Protein 3O5Y (pdb70)

Secondary structure (DSSP, 8-state):
-HHHHHH--TTHHHHS--SEEEEEEEETTEEEEEEEESTT--SSPTTPEEPSTT-HHHHHHHHTS-EEEES--TT---TTHHHHHTTT--EEEEEEEE-SS-EEEEEEEEESS--PPPHHHHHHHHHHHHHHHHHHHTT-/--HHHHHH--TTHHHHS--SEEEEEEE-SS-EEEEEEESSS--SSPTTPEEPSTT-HHHHHHHHT--EEEES--TT---TTHHHHHTTT--EEEEEEEE-SS-EEEEEEEEESS-PPPPHHHHHHHHHHHTTHHHHHHHHHHH--

InterPro domains:
  IPR000014 PAS domain [TIGR00229] (157-266)
  IPR003018 GAF domain [PF01590] (10-145)
  IPR003018 GAF domain [SM00065] (9-155)
  IPR003594 Histidine kinase/HSP90-like ATPase domain [PF02518] (384-494)
  IPR003594 Histidine kinase/HSP90-like ATPase domain [SM00387] (383-495)
  IPR003661 Signal transduction histidine kinase, dimerisation/phosphoacceptor domain [PF00512] (277-340)
  IPR003661 Signal transduction histidine kinase, dimerisation/phosphoacceptor domain [SM00388] (275-341)
  IPR003661 Signal transduction histidine kinase, dimerisation/phosphoacceptor domain [cd00082] (273-337)
  IPR004358 Signal transduction histidine kinase-related protein, C-terminal [PR00344] (424-438)
  IPR004358 Signal transduction histidine kinase-related protein, C-terminal [PR00344] (442-452)
  IPR004358 Signal transduction histidine kinase-related protein, C-terminal [PR00344] (455-473)
  IPR004358 Signal transduction histidine kinase-related protein, C-terminal [PR00344] (479-492)
  IPR005467 Histidine kinase domain [PS50109] (282-495)
  IPR029016 GAF-like domain superfamily [G3DSA:3.30.450.40] (7-153)
  IPR035965 PAS domain superfamily [SSF55785] (150-258)
  IPR036097 Signal transduction histidine kinase, dimerisation/phosphoacceptor domain superfamily [SSF47384] (272-339)
  IPR036890 Histidine kinase/HSP90-like ATPase superfamily [G3DSA:3.30.565.10] (343-498)
  IPR036890 Histidine kinase/HSP90-like ATPase superfamily [SSF55874] (330-494)

B-factor: mean 55.23, std 14.78, range [29.63, 147.42]

Sequence (285 aa):
SLDDIINNIDKLKLLVHFDRISFLLLANETLKLSHVYPKGSHSLDIGSTIPKEQSLYWSALDQRQTIFRSLTDTQDNFYEKQYLAILDLKSILVIPIYSKNKRVGVLSIGRKQQIDWSLDDLAFLEQLTDHLAVSIENVEASLDDIINNIDKLKLLVHFDRISFLLLANETLKLSHVYPKGSHSLDIGSTIPKEQSLYWSALDQRQTIFRSLTDTQDNFYEKQYLAILDLKSILVIPIYSKNKRVGVLSIGRKQQIDWSLDDLAFLEQLTDHLAVSIENVELYGQ

Nearest PDB structures (foldseek):
  3o5y-assembly2_B  TM=9.887E-01  e=9.662E-24  Halalkalibacterium halodurans
  2qyb-assembly1_A-2  TM=7.625E-01  e=1.378E-05  Geobacter sulfurreducens PCA
  3p01-assembly2_C  TM=7.049E-01  e=5.267E-05  Nostoc sp. PCC 7120 = FACHB-418
  4r70-assembly1_B  TM=7.354E-01  e=6.650E-05  Rhodopseudomonas palustris CGA009
  3p01-assembly1_A  TM=7.274E-01  e=8.901E-05  Nostoc sp. PCC 7120 = FACHB-418

Foldseek 3Di:
DLVCLVVVCVVCVVPPDFDKKWWWWDDPNWIFTADIPPRVQWPDDGGDTDDCPQAPQVVCVVVVHKDKDFLPPPPRDGDCNVGQVVSQFGIKIKHFAAEPVGTTTIMITTHNDPDDDDPVNVVVVNVVSHVSRVVRVVVD/DDPCVLVVVVVVCVVFDDFDKKWKWWDDPNWIFTADMPPPPQWPDDGGDTDDPPQAPQVVCQVVQHKDKDFLPPPVRDGDCNVGQVVVQFGIKIKHFAADPVGTTIIMITTHNDPDDQDPSSVVVVCVSRNCPNVVRVVVVVVVD

Structure (mmCIF, N/CA/C/O backbone):
data_3O5Y
#
_entry.id   3O5Y
#
_cell.length_a   96.961
_cell.length_b   96.961
_cell.length_c   104.695
_cell.angle_alpha   90.000
_cell.angle_beta   90.000
_cell.angle_gamma   90.000
#
_symmetry.space_group_name_H-M   'P 41 2 2'
#
loop_
_entity.id
_entity.type
_entity.pdbx_description
1 polymer 'Sensor protein'
2 non-polymer 'ACETATE ION'
3 water water
#
loop_
_atom_site.group_PDB
_atom_site.id
_atom_site.type_symbol
_atom_site.label_atom_id
_atom_site.label_alt_id
_atom_site.label_comp_id
_atom_site.label_asym_id
_atom_site.label_entity_id
_atom_site.label_seq_id
_atom_site.pdbx_PDB_ins_code
_atom_site.Cartn_x
_atom_site.Cartn_y
_atom_site.Cartn_z
_atom_site.occupancy
_atom_site.B_iso_or_equiv
_atom_site.auth_seq_id
_atom_site.auth_comp_id
_atom_site.auth_asym_id
_atom_site.auth_atom_id
_atom_site.pdbx_PDB_model_num
ATOM 6 N N . SER A 1 5 ? -47.101 15.736 -27.851 1.00 80.07 9 SER A N 1
ATOM 7 C CA . SER A 1 5 ? -45.920 16.423 -27.336 1.00 75.55 9 SER A CA 1
ATOM 8 C C . SER A 1 5 ? -45.188 15.561 -26.295 1.00 73.52 9 SER A C 1
ATOM 9 O O . SER A 1 5 ? -45.698 14.525 -25.846 1.00 73.77 9 SER A O 1
ATOM 12 N N . LEU A 1 6 ? -43.983 15.991 -25.934 1.00 71.42 10 LEU A N 1
ATOM 13 C CA . LEU A 1 6 ? -43.204 15.355 -24.888 1.00 69.88 10 LEU A CA 1
ATOM 14 C C . LEU A 1 6 ? -43.935 15.492 -23.569 1.00 67.24 10 LEU A C 1
ATOM 15 O O . LEU A 1 6 ? -43.940 14.567 -22.777 1.00 67.45 10 LEU A O 1
ATOM 20 N N . ASP A 1 7 ? -44.548 16.654 -23.353 1.00 65.01 11 ASP A N 1
ATOM 21 C CA . ASP A 1 7 ? -45.441 16.898 -22.228 1.00 64.63 11 ASP A CA 1
ATOM 22 C C . ASP A 1 7 ? -46.492 15.797 -22.074 1.00 62.78 11 ASP A C 1
ATOM 23 O O . ASP A 1 7 ? -46.690 15.261 -20.978 1.00 63.31 11 ASP A O 1
ATOM 28 N N . ASP A 1 8 ? -47.173 15.487 -23.175 1.00 60.53 12 ASP A N 1
ATOM 29 C CA . ASP A 1 8 ? -48.289 14.558 -23.160 1.00 60.13 12 ASP A CA 1
ATOM 30 C C . ASP A 1 8 ? -47.802 13.132 -22.869 1.00 58.07 12 ASP A C 1
ATOM 31 O O . ASP A 1 8 ? -48.470 12.391 -22.154 1.00 58.31 12 ASP A O 1
ATOM 36 N N . ILE A 1 9 ? -46.644 12.765 -23.420 1.00 55.69 13 ILE A N 1
ATOM 37 C CA . ILE A 1 9 ? -46.015 11.464 -23.167 1.00 54.70 13 ILE A CA 1
ATOM 38 C C . ILE A 1 9 ? -45.726 11.232 -21.667 1.00 53.51 13 ILE A C 1
ATOM 39 O O . ILE A 1 9 ? -46.071 10.181 -21.108 1.00 52.84 13 ILE A O 1
ATOM 44 N N . ILE A 1 10 ? -45.103 12.224 -21.037 1.00 52.82 14 ILE A N 1
ATOM 45 C CA . ILE A 1 10 ? -44.762 12.158 -19.637 1.00 53.98 14 ILE A CA 1
ATOM 46 C C . ILE A 1 10 ? -46.013 12.177 -18.784 1.00 54.33 14 ILE A C 1
ATOM 47 O O . ILE A 1 10 ? -46.172 11.314 -17.923 1.00 54.78 14 ILE A O 1
ATOM 52 N N . ASN A 1 11 ? -46.901 13.142 -19.029 1.00 54.95 15 ASN A N 1
ATOM 53 C CA . ASN A 1 11 ? -48.119 13.276 -18.223 1.00 58.11 15 ASN A CA 1
ATOM 54 C C . ASN A 1 11 ? -48.990 12.035 -18.255 1.00 58.28 15 ASN A C 1
ATOM 55 O O . ASN A 1 11 ? -49.611 11.665 -17.259 1.00 59.90 15 ASN A O 1
ATOM 60 N N . ASN A 1 12 ? -49.009 11.392 -19.414 1.00 50.30 16 ASN A N 1
ATOM 61 C CA . ASN A 1 12 ? -49.777 10.194 -19.612 1.00 51.83 16 ASN A CA 1
ATOM 62 C C . ASN A 1 12 ? -49.175 9.070 -18.800 1.00 50.47 16 ASN A C 1
ATOM 63 O O . ASN A 1 12 ? -49.886 8.248 -18.240 1.00 51.06 16 ASN A O 1
ATOM 76 N N . ILE A 1 14 ? -47.415 9.507 -16.083 1.00 49.06 18 ILE A N 1
ATOM 77 C CA . ILE A 1 14 ? -47.717 9.845 -14.711 1.00 48.91 18 ILE A CA 1
ATOM 78 C C . ILE A 1 14 ? -49.146 9.432 -14.347 1.00 47.67 18 ILE A C 1
ATOM 79 O O . ILE A 1 14 ? -49.368 8.889 -13.253 1.00 47.94 18 ILE A O 1
ATOM 84 N N . ASP A 1 15 ? -50.090 9.640 -15.272 1.00 46.69 19 ASP A N 1
ATOM 85 C CA . ASP A 1 15 ? -51.476 9.234 -15.053 1.00 47.65 19 ASP A CA 1
ATOM 86 C C . ASP A 1 15 ? -51.628 7.733 -14.832 1.00 47.29 19 ASP A C 1
ATOM 87 O O . ASP A 1 15 ? -52.510 7.304 -14.105 1.00 48.77 19 ASP A O 1
ATOM 92 N N . LYS A 1 16 ? -50.796 6.927 -15.476 1.00 47.08 20 LYS A N 1
ATOM 93 C CA . LYS A 1 16 ? -50.897 5.492 -15.282 1.00 49.30 20 LYS A CA 1
ATOM 94 C C . LYS A 1 16 ? -50.303 5.112 -13.932 1.00 49.69 20 LYS A C 1
ATOM 95 O O . LYS A 1 16 ? -50.861 4.265 -13.213 1.00 52.19 20 LYS A O 1
ATOM 101 N N . LEU A 1 17 ? -49.188 5.750 -13.581 1.00 46.65 21 LEU A N 1
ATOM 102 C CA . LEU A 1 17 ? -48.488 5.435 -12.339 1.00 45.41 21 LEU A CA 1
ATOM 103 C C . LEU A 1 17 ? -49.346 5.710 -11.117 1.00 44.58 21 LEU A C 1
ATOM 104 O O . LEU A 1 17 ? -49.369 4.916 -10.183 1.00 44.32 21 LEU A O 1
ATOM 109 N N . LYS A 1 18 ? -50.070 6.820 -11.144 1.00 45.00 22 LYS A N 1
ATOM 110 C CA . LYS A 1 18 ? -51.039 7.124 -10.105 1.00 45.70 22 LYS A CA 1
ATOM 111 C C . LYS A 1 18 ? -51.942 5.932 -9.725 1.00 45.41 22 LYS A C 1
ATOM 112 O O . LYS A 1 18 ? -52.322 5.782 -8.564 1.00 46.34 22 LYS A O 1
ATOM 118 N N . LEU A 1 19 ? -52.255 5.082 -10.696 1.00 44.84 23 LEU A N 1
ATOM 119 C CA . LEU A 1 19 ? -53.242 4.024 -10.514 1.00 45.40 23 LEU A CA 1
ATOM 120 C C . LEU A 1 19 ? -52.631 2.677 -10.238 1.00 45.38 23 LEU A C 1
ATOM 121 O O . LEU A 1 19 ? -53.339 1.738 -9.858 1.00 47.51 23 LEU A O 1
ATOM 126 N N . LEU A 1 20 ? -51.320 2.573 -10.426 1.00 44.43 24 LEU A N 1
ATOM 127 C CA . LEU A 1 20 ? -50.649 1.279 -10.449 1.00 44.41 24 LEU A CA 1
ATOM 128 C C . LEU A 1 20 ? -49.558 1.110 -9.395 1.00 43.70 24 LEU A C 1
ATOM 129 O O . LEU A 1 20 ? -49.256 -0.019 -8.969 1.00 44.54 24 LEU A O 1
ATOM 134 N N . VAL A 1 21 ? -48.968 2.229 -8.983 1.00 41.77 25 VAL A N 1
ATOM 135 C CA . VAL A 1 21 ? -47.760 2.199 -8.185 1.00 41.01 25 VAL A CA 1
ATOM 136 C C . VAL A 1 21 ? -47.831 3.256 -7.110 1.00 40.67 25 VAL A C 1
ATOM 137 O O . VAL A 1 21 ? -48.162 4.401 -7.382 1.00 40.51 25 VAL A O 1
ATOM 141 N N . HIS A 1 22 ? -47.553 2.862 -5.877 1.00 41.67 26 HIS A N 1
ATOM 142 C CA . HIS A 1 22 ? -47.511 3.804 -4.749 1.00 43.06 26 HIS A CA 1
ATOM 143 C C . HIS A 1 22 ? -46.319 4.774 -4.831 1.00 42.17 26 HIS A C 1
ATOM 144 O O . HIS A 1 22 ? -45.178 4.350 -4.889 1.00 41.36 26 HIS A O 1
ATOM 151 N N . PHE A 1 23 ? -46.598 6.071 -4.846 1.00 40.92 27 PHE A N 1
ATOM 152 C CA . PHE A 1 23 ? -45.555 7.081 -4.838 1.00 41.12 27 PHE A CA 1
ATOM 153 C C . PHE A 1 23 ? -46.189 8.418 -4.530 1.00 42.76 27 PHE A C 1
ATOM 154 O O . PHE A 1 23 ? -47.395 8.589 -4.708 1.00 44.23 27 PHE A O 1
ATOM 162 N N . ASP A 1 24 ? -45.374 9.382 -4.117 1.00 43.79 28 ASP A N 1
ATOM 163 C CA . ASP A 1 24 ? -45.873 10.678 -3.745 1.00 45.32 28 ASP A CA 1
ATOM 164 C C . ASP A 1 24 ? -45.391 11.752 -4.709 1.00 45.72 28 ASP A C 1
ATOM 165 O O . ASP A 1 24 ? -46.097 12.739 -4.934 1.00 47.69 28 ASP A O 1
ATOM 170 N N . ARG A 1 25 ? -44.211 11.562 -5.301 1.00 44.48 29 ARG A N 1
ATOM 171 C CA . ARG A 1 25 ? -43.610 12.609 -6.115 1.00 43.72 29 ARG A CA 1
ATOM 172 C C . ARG A 1 25 ? -42.811 11.982 -7.217 1.00 42.62 29 ARG A C 1
ATOM 173 O O . ARG A 1 25 ? -42.125 11.001 -6.988 1.00 43.25 29 ARG A O 1
ATOM 181 N N . ILE A 1 26 ? -42.908 12.530 -8.419 1.00 42.29 30 ILE A N 1
ATOM 182 C CA . ILE A 1 26 ? -42.109 12.054 -9.543 1.00 41.87 30 ILE A CA 1
ATOM 183 C C . ILE A 1 26 ? -41.531 13.250 -10.241 1.00 41.64 30 ILE A C 1
ATOM 184 O O . ILE A 1 26 ? -42.196 14.273 -10.379 1.00 42.51 30 ILE A O 1
ATOM 189 N N . SER A 1 27 ? -40.297 13.125 -10.700 1.00 40.81 31 SER A N 1
ATOM 190 C CA . SER A 1 27 ? -39.770 14.113 -11.614 1.00 40.43 31 SER A CA 1
ATOM 191 C C . SER A 1 27 ? -39.160 13.387 -12.778 1.00 41.27 31 SER A C 1
ATOM 192 O O . SER A 1 27 ? -38.696 12.259 -12.651 1.00 41.08 31 SER A O 1
ATOM 195 N N . PHE A 1 28 ? -39.175 14.041 -13.927 1.00 40.06 32 PHE A N 1
ATOM 196 C CA . PHE A 1 28 ? -38.558 13.478 -15.088 1.00 41.12 32 PHE A CA 1
ATOM 197 C C . PHE A 1 28 ? -37.510 14.453 -15.582 1.00 41.95 32 PHE A C 1
ATOM 198 O O . PHE A 1 28 ? -37.741 15.669 -15.631 1.00 43.87 32 PHE A O 1
ATOM 206 N N . LEU A 1 29 ? -36.350 13.922 -15.938 1.00 41.54 33 LEU A N 1
ATOM 207 C CA . LEU A 1 29 ? -35.260 14.753 -16.398 1.00 42.33 33 LEU A CA 1
ATOM 208 C C . LEU A 1 29 ? -34.814 14.321 -17.768 1.00 44.10 33 LEU A C 1
ATOM 209 O O . LEU A 1 29 ? -34.818 13.134 -18.085 1.00 44.17 33 LEU A O 1
ATOM 214 N N . LEU A 1 30 ? -34.447 15.295 -18.586 1.00 46.48 34 LEU A N 1
ATOM 215 C CA . LEU A 1 30 ? -34.186 15.049 -19.987 1.00 49.58 34 LEU A CA 1
ATOM 216 C C . LEU A 1 30 ? -32.720 15.314 -20.261 1.00 50.26 34 LEU A C 1
ATOM 217 O O . LEU A 1 30 ? -32.174 16.333 -19.866 1.00 50.86 34 LEU A O 1
ATOM 222 N N . LEU A 1 31 ? -32.081 14.376 -20.933 1.00 51.39 35 LEU A N 1
ATOM 223 C CA . LEU A 1 31 ? -30.733 14.569 -21.375 1.00 52.84 35 LEU A CA 1
ATOM 224 C C . LEU A 1 31 ? -30.769 15.030 -22.834 1.00 55.90 35 LEU A C 1
ATOM 225 O O . LEU A 1 31 ? -31.239 14.304 -23.709 1.00 57.16 35 LEU A O 1
ATOM 230 N N . ALA A 1 32 ? -30.328 16.262 -23.069 1.00 57.93 36 ALA A N 1
ATOM 231 C CA . ALA A 1 32 ? -29.986 16.747 -24.411 1.00 61.41 36 ALA A CA 1
ATOM 232 C C . ALA A 1 32 ? -28.613 17.424 -24.360 1.00 62.60 36 ALA A C 1
ATOM 233 O O . ALA A 1 32 ? -28.299 18.123 -23.390 1.00 61.62 36 ALA A O 1
ATOM 235 N N . ASN A 1 33 ? -27.800 17.189 -25.393 1.00 65.06 37 ASN A N 1
ATOM 236 C CA . ASN A 1 33 ? -26.460 17.787 -25.519 1.00 66.94 37 ASN A CA 1
ATOM 237 C C . ASN A 1 33 ? -25.531 17.516 -24.327 1.00 64.86 37 ASN A C 1
ATOM 238 O O . ASN A 1 33 ? -24.785 18.408 -23.892 1.00 65.43 37 ASN A O 1
ATOM 243 N N . GLU A 1 34 ? -25.587 16.285 -23.811 1.00 62.82 38 GLU A N 1
ATOM 244 C CA . GLU A 1 34 ? -24.787 15.862 -22.648 1.00 61.08 38 GLU A CA 1
ATOM 245 C C . GLU A 1 34 ? -25.070 16.717 -21.405 1.00 59.45 38 GLU A C 1
ATOM 246 O O . GLU A 1 34 ? -24.228 16.827 -20.507 1.00 59.33 38 GLU A O 1
ATOM 248 N N . THR A 1 35 ? -26.268 17.306 -21.379 1.00 58.04 39 THR A N 1
ATOM 249 C CA . THR A 1 35 ? -26.742 18.160 -20.304 1.00 56.31 39 THR A CA 1
ATOM 250 C C . THR A 1 35 ? -28.090 17.610 -19.801 1.00 53.98 39 THR A C 1
ATOM 251 O O . THR A 1 35 ? -29.015 17.385 -20.596 1.00 54.54 39 THR A O 1
ATOM 255 N N . LEU A 1 36 ? -28.189 17.388 -18.490 1.00 50.68 40 LEU A N 1
ATOM 256 C CA . LEU A 1 36 ? -29.379 16.819 -17.885 1.00 47.72 40 LEU A CA 1
ATOM 257 C C . LEU A 1 36 ? -30.179 17.941 -17.256 1.00 47.66 40 LEU A C 1
ATOM 258 O O . LEU A 1 36 ? -29.666 18.670 -16.406 1.00 47.66 40 LEU A O 1
ATOM 263 N N . LYS A 1 37 ? -31.438 18.068 -17.648 1.00 50.01 41 LYS A N 1
ATOM 264 C CA . LYS A 1 37 ? -32.280 19.139 -17.147 1.00 48.96 41 LYS A CA 1
ATOM 265 C C . LYS A 1 37 ? -33.588 18.623 -16.553 1.00 48.07 41 LYS A C 1
ATOM 266 O O . LYS A 1 37 ? -34.230 17.749 -17.134 1.00 48.04 41 LYS A O 1
ATOM 272 N N . LEU A 1 38 ? -33.980 19.167 -15.399 1.00 47.23 42 LEU A N 1
ATOM 273 C CA . LEU A 1 38 ? -35.316 18.917 -14.855 1.00 47.12 42 LEU A CA 1
ATOM 274 C C . LEU A 1 38 ? -36.343 19.363 -15.893 1.00 47.78 42 LEU A C 1
ATOM 275 O O . LEU A 1 38 ? -36.308 20.508 -16.354 1.00 48.30 42 LEU A O 1
ATOM 280 N N . SER A 1 39 ? -37.270 18.494 -16.263 1.00 47.71 43 SER A N 1
ATOM 281 C CA . SER A 1 39 ? -38.227 18.929 -17.262 1.00 48.69 43 SER A CA 1
ATOM 282 C C . SER A 1 39 ? -39.694 18.765 -16.891 1.00 48.03 43 SER A C 1
ATOM 283 O O . SER A 1 39 ? -40.530 19.511 -17.393 1.00 49.39 43 SER A O 1
ATOM 286 N N . HIS A 1 40 ? -40.003 17.805 -16.022 1.00 46.68 44 HIS A N 1
ATOM 287 C CA . HIS A 1 40 ? -41.376 17.571 -15.584 1.00 46.50 44 HIS A CA 1
ATOM 288 C C . HIS A 1 40 ? -41.423 17.141 -14.132 1.00 46.03 44 HIS A C 1
ATOM 289 O O . HIS A 1 40 ? -40.598 16.334 -13.687 1.00 45.37 44 HIS A O 1
ATOM 296 N N . VAL A 1 41 ? -42.404 17.669 -13.404 1.00 46.21 45 VAL A N 1
ATOM 297 C CA . VAL A 1 41 ? -42.614 17.317 -12.014 1.00 46.16 45 VAL A CA 1
ATOM 298 C C . VAL A 1 41 ? -44.099 17.048 -11.747 1.00 47.19 45 VAL A C 1
ATOM 299 O O . VAL A 1 41 ? -44.963 17.777 -12.233 1.00 48.34 45 VAL A O 1
ATOM 303 N N . TYR A 1 42 ? -44.390 16.010 -10.970 1.00 47.05 46 TYR A N 1
ATOM 304 C CA . TYR A 1 42 ? -45.723 15.788 -10.429 1.00 48.38 46 TYR A CA 1
ATOM 305 C C . TYR A 1 42 ? -45.593 15.488 -8.948 1.00 49.44 46 TYR A C 1
ATOM 306 O O . TYR A 1 42 ? -44.766 14.659 -8.571 1.00 48.92 46 TYR A O 1
ATOM 315 N N . PRO A 1 43 ? -46.423 16.123 -8.094 1.00 51.65 47 PRO A N 1
ATOM 316 C CA . PRO A 1 43 ? -47.475 17.122 -8.353 1.00 53.68 47 PRO A CA 1
ATOM 317 C C . PRO A 1 43 ? -46.897 18.418 -8.905 1.00 54.84 47 PRO A C 1
ATOM 318 O O . PRO A 1 43 ? -45.746 18.728 -8.608 1.00 54.41 47 PRO A O 1
ATOM 322 N N . LYS A 1 44 ? -47.693 19.166 -9.680 1.00 57.12 48 LYS A N 1
ATOM 323 C CA . LYS A 1 44 ? -47.199 20.316 -10.464 1.00 58.41 48 LYS A CA 1
ATOM 324 C C . LYS A 1 44 ? -46.397 21.333 -9.654 1.00 59.52 48 LYS A C 1
ATOM 325 O O . LYS A 1 44 ? -45.397 21.878 -10.146 1.00 59.24 48 LYS A O 1
ATOM 327 N N . GLY A 1 45 ? -46.820 21.574 -8.416 1.00 76.63 49 GLY A N 1
ATOM 328 C CA . GLY A 1 45 ? -46.177 22.584 -7.578 1.00 79.72 49 GLY A CA 1
ATOM 329 C C . GLY A 1 45 ? -44.808 22.223 -7.020 1.00 78.53 49 GLY A C 1
ATOM 330 O O . GLY A 1 45 ? -44.007 23.116 -6.712 1.00 79.48 49 GLY A O 1
ATOM 331 N N . SER A 1 46 ? -44.529 20.921 -6.925 1.00 76.72 50 SER A N 1
ATOM 332 C CA . SER A 1 46 ? -43.508 20.402 -6.004 1.00 77.22 50 SER A CA 1
ATOM 333 C C . SER A 1 46 ? -42.113 20.181 -6.580 1.00 74.20 50 SER A C 1
ATOM 334 O O . SER A 1 46 ? -41.721 19.057 -6.910 1.00 72.23 50 SER A O 1
ATOM 337 N N . HIS A 1 47 ? -41.371 21.276 -6.682 1.00 74.30 51 HIS A N 1
ATOM 338 C CA . HIS A 1 47 ? -39.946 21.245 -6.966 1.00 72.66 51 HIS A CA 1
ATOM 339 C C . HIS A 1 47 ? -39.288 22.397 -6.218 1.00 74.02 51 HIS A C 1
ATOM 340 O O . HIS A 1 47 ? -39.906 23.441 -6.011 1.00 76.26 51 HIS A O 1
ATOM 347 N N . SER A 1 48 ? -38.049 22.198 -5.784 1.00 73.11 52 SER A N 1
ATOM 348 C CA . SER A 1 48 ? -37.258 23.305 -5.263 1.00 73.52 52 SER A CA 1
ATOM 349 C C . SER A 1 48 ? -36.452 23.941 -6.385 1.00 70.43 52 SER A C 1
ATOM 350 O O . SER A 1 48 ? -36.231 25.153 -6.381 1.00 71.92 52 SER A O 1
ATOM 353 N N . LEU A 1 49 ? -36.013 23.112 -7.333 1.00 66.99 53 LEU A N 1
ATOM 354 C CA . LEU A 1 49 ? -35.310 23.568 -8.529 1.00 64.90 53 LEU A CA 1
ATOM 355 C C . LEU A 1 49 ? -36.308 23.980 -9.592 1.00 64.72 53 LEU A C 1
ATOM 356 O O . LEU A 1 49 ? -37.306 23.306 -9.806 1.00 64.78 53 LEU A O 1
ATOM 361 N N . ASP A 1 50 ? -36.038 25.092 -10.255 1.00 65.03 54 ASP A N 1
ATOM 362 C CA . ASP A 1 50 ? -36.856 25.529 -11.368 1.00 65.97 54 ASP A CA 1
ATOM 363 C C . ASP A 1 50 ? -36.883 24.448 -12.442 1.00 64.44 54 ASP A C 1
ATOM 364 O O . ASP A 1 50 ? -35.905 23.711 -12.602 1.00 63.47 54 ASP A O 1
ATOM 369 N N . ILE A 1 51 ? -37.997 24.352 -13.173 1.00 51.79 55 ILE A N 1
ATOM 370 C CA . ILE A 1 51 ? -38.038 23.557 -14.396 1.00 50.50 55 ILE A CA 1
ATOM 371 C C . ILE A 1 51 ? -36.946 24.143 -15.273 1.00 50.61 55 ILE A C 1
ATOM 372 O O . ILE A 1 51 ? -36.764 25.361 -15.311 1.00 51.35 55 ILE A O 1
ATOM 377 N N . GLY A 1 52 ? -36.184 23.276 -15.929 1.00 49.85 56 GLY A N 1
ATOM 378 C CA . GLY A 1 52 ? -35.085 23.723 -16.766 1.00 49.67 56 GLY A CA 1
ATOM 379 C C . GLY A 1 52 ? -33.729 23.740 -16.075 1.00 48.77 56 GLY A C 1
ATOM 380 O O . GLY A 1 52 ? -32.717 23.944 -16.735 1.00 49.22 56 GLY A O 1
ATOM 381 N N . SER A 1 53 ? -33.687 23.531 -14.758 1.00 47.57 57 SER A N 1
ATOM 382 C CA . SER A 1 53 ? -32.395 23.486 -14.050 1.00 47.05 57 SER A CA 1
ATOM 383 C C . SER A 1 53 ? -31.471 22.398 -14.600 1.00 46.63 57 SER A C 1
ATOM 384 O O . SER A 1 53 ? -31.913 21.305 -14.976 1.00 46.41 57 SER A O 1
ATOM 387 N N . THR A 1 54 ? -30.180 22.703 -14.630 1.00 46.84 58 THR A N 1
ATOM 388 C CA . THR A 1 54 ? -29.168 21.729 -15.024 1.00 46.25 58 THR A CA 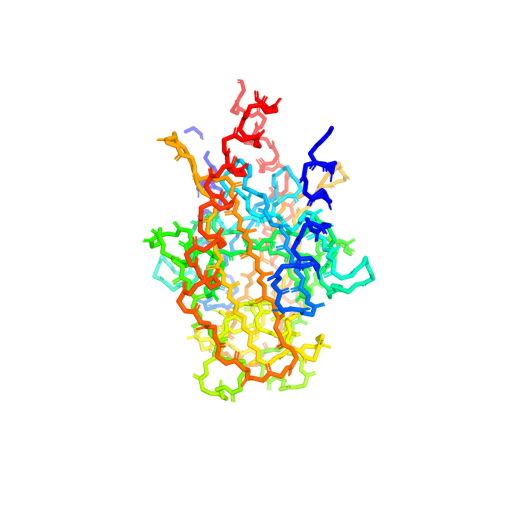1
ATOM 389 C C . THR A 1 54 ? -28.668 20.993 -13.790 1.00 45.06 58 THR A C 1
ATOM 390 O O . THR A 1 54 ? -28.408 21.600 -12.758 1.00 45.45 58 THR A O 1
ATOM 394 N N . ILE A 1 55 ? -28.588 19.674 -13.896 1.00 44.18 59 ILE A N 1
ATOM 395 C CA . ILE A 1 55 ? -28.029 18.840 -12.845 1.00 42.78 59 ILE A CA 1
ATOM 396 C C . ILE A 1 55 ? -26.554 18.600 -13.176 1.00 43.24 59 ILE A C 1
ATOM 397 O O . ILE A 1 55 ? -26.239 18.017 -14.219 1.00 42.92 59 ILE A O 1
ATOM 402 N N . PRO A 1 56 ? -25.646 19.093 -12.308 1.00 43.43 60 PRO A N 1
ATOM 403 C CA . PRO A 1 56 ? -24.213 18.885 -12.485 1.00 43.89 60 PRO A CA 1
ATOM 404 C C . PRO A 1 56 ? -23.871 17.442 -12.196 1.00 44.32 60 PRO A C 1
ATOM 405 O O . PRO A 1 56 ? -24.590 16.777 -11.442 1.00 44.13 60 PRO A O 1
ATOM 409 N N . LYS A 1 57 ? -22.779 16.970 -12.786 1.00 44.98 61 LYS A N 1
ATOM 410 C CA . LYS A 1 57 ? -22.342 15.598 -12.620 1.00 45.64 61 LYS A CA 1
ATOM 411 C C . LYS A 1 57 ? -21.771 15.328 -11.236 1.00 45.83 61 LYS A C 1
ATOM 412 O O . LYS A 1 57 ? -22.025 14.268 -10.658 1.00 46.96 61 LYS A O 1
ATOM 418 N N . GLU A 1 58 ? -21.001 16.268 -10.696 1.00 45.50 62 GLU A N 1
ATOM 419 C CA . GLU A 1 58 ? -20.309 16.015 -9.435 1.00 45.93 62 GLU A CA 1
ATOM 420 C C . GLU A 1 58 ? -21.296 15.693 -8.301 1.00 45.58 62 GLU A C 1
ATOM 421 O O . GLU A 1 58 ? -22.250 16.433 -8.061 1.00 45.02 62 GLU A O 1
ATOM 427 N N . GLN A 1 59 ? -21.058 14.569 -7.633 1.00 45.39 63 GLN A N 1
ATOM 428 C CA . GLN A 1 59 ? -21.853 14.131 -6.490 1.00 44.70 63 GLN A CA 1
ATOM 429 C C . GLN A 1 59 ? -23.322 13.915 -6.838 1.00 44.01 63 GLN A C 1
ATOM 430 O O . GLN A 1 59 ? -24.182 13.955 -5.948 1.00 44.36 63 GLN A O 1
ATOM 436 N N . SER A 1 60 ? -23.615 13.673 -8.117 1.00 42.87 64 SER A N 1
ATOM 437 C CA . SER A 1 60 ? -25.009 13.568 -8.558 1.00 42.65 64 SER A CA 1
ATOM 438 C C . SER A 1 60 ? -25.555 12.134 -8.584 1.00 41.59 64 SER A C 1
ATOM 439 O O . SER A 1 60 ? -25.027 11.268 -9.293 1.00 41.24 64 SER A O 1
ATOM 442 N N . LEU A 1 61 ? -26.625 11.894 -7.825 1.00 41.34 65 LEU A N 1
ATOM 443 C CA . LEU A 1 61 ? -27.252 10.564 -7.792 1.00 40.88 65 LEU A CA 1
ATOM 444 C C . LEU A 1 61 ? -27.815 10.237 -9.180 1.00 40.25 65 LEU A C 1
ATOM 445 O O . LEU A 1 61 ? -27.634 9.121 -9.681 1.00 39.89 65 LEU A O 1
ATOM 450 N N . TYR A 1 62 ? -28.480 11.215 -9.795 1.00 39.31 66 TYR A N 1
ATOM 451 C CA . TYR A 1 62 ? -29.079 11.014 -11.112 1.00 39.44 66 TYR A CA 1
ATOM 452 C C . TYR A 1 62 ? -28.027 10.648 -12.188 1.00 40.10 66 TYR A C 1
ATOM 453 O O . TYR A 1 62 ? -28.234 9.714 -12.965 1.00 40.61 66 TYR A O 1
ATOM 462 N N . TRP A 1 63 ? -26.900 11.361 -12.222 1.00 40.48 67 TRP A N 1
ATOM 463 C CA . TRP A 1 63 ? -25.829 11.020 -13.165 1.00 41.10 67 TRP A CA 1
ATOM 464 C C . TRP A 1 63 ? -25.193 9.679 -12.853 1.00 42.18 67 TRP A C 1
ATOM 465 O O . TRP A 1 63 ? -24.725 8.975 -13.753 1.00 43.36 67 TRP A O 1
ATOM 476 N N . SER A 1 64 ? -25.189 9.313 -11.578 1.00 42.49 68 SER A N 1
ATOM 477 C CA . SER A 1 64 ? -24.631 8.043 -11.177 1.00 43.60 68 SER A CA 1
ATOM 478 C C . SER A 1 64 ? -25.450 6.885 -11.769 1.00 43.76 68 SER A C 1
ATOM 479 O O . SER A 1 64 ? -24.887 5.891 -12.227 1.00 44.65 68 SER A O 1
ATOM 482 N N . ALA A 1 65 ? -26.774 7.037 -11.787 1.00 43.47 69 ALA A N 1
ATOM 483 C CA . ALA A 1 65 ? -27.667 6.057 -12.391 1.00 43.53 69 ALA A CA 1
ATOM 484 C C . ALA A 1 65 ? -27.449 5.974 -13.900 1.00 43.88 69 ALA A C 1
ATOM 485 O O . ALA A 1 65 ? -27.405 4.889 -14.465 1.00 44.09 69 ALA A O 1
ATOM 487 N N . LEU A 1 66 ? -27.305 7.132 -14.537 1.00 45.84 70 LEU A N 1
ATOM 488 C CA . LEU A 1 66 ? -27.026 7.199 -15.958 1.00 46.37 70 LEU A CA 1
ATOM 489 C C . LEU A 1 66 ? -25.673 6.597 -16.309 1.00 48.04 70 LEU A C 1
ATOM 490 O O . LEU A 1 66 ? -25.576 5.858 -17.291 1.00 49.09 70 LEU A O 1
ATOM 495 N N . ASP A 1 67 ? -24.632 6.919 -15.536 1.00 49.48 71 ASP A N 1
ATOM 496 C CA . ASP A 1 67 ? -23.287 6.404 -15.829 1.00 51.95 71 ASP A CA 1
ATOM 497 C C . ASP A 1 67 ? -23.220 4.890 -15.641 1.00 52.09 71 ASP A C 1
ATOM 498 O O . ASP A 1 67 ? -22.645 4.188 -16.469 1.00 54.13 71 ASP A O 1
ATOM 503 N N . GLN A 1 68 ? -23.816 4.401 -14.555 1.00 51.93 72 GLN A N 1
ATOM 504 C CA . GLN A 1 68 ? -23.800 2.970 -14.202 1.00 53.81 72 GLN A CA 1
ATOM 505 C C . GLN A 1 68 ? -24.779 2.159 -15.053 1.00 53.43 72 GLN A C 1
ATOM 506 O O . GLN A 1 68 ? -24.713 0.934 -15.084 1.00 55.57 72 GLN A O 1
ATOM 512 N N . ARG A 1 69 ? -25.708 2.844 -15.708 1.00 51.65 73 ARG A N 1
ATOM 513 C CA . ARG A 1 69 ? -26.783 2.174 -16.434 1.00 52.28 73 ARG A CA 1
ATOM 514 C C . ARG A 1 69 ? -27.576 1.233 -15.527 1.00 52.12 73 ARG A C 1
ATOM 515 O O . ARG A 1 69 ? -27.982 0.138 -15.928 1.00 53.78 73 ARG A O 1
ATOM 523 N N . GLN A 1 70 ? -27.809 1.691 -14.301 1.00 51.11 74 GLN A N 1
ATOM 524 C CA . GLN A 1 70 ? -28.459 0.878 -13.282 1.00 52.77 74 GLN A CA 1
ATOM 525 C C . GLN A 1 70 ? -29.503 1.682 -12.500 1.00 50.97 74 GLN A C 1
ATOM 526 O O . GLN A 1 70 ? -29.365 2.895 -12.312 1.00 50.10 74 GLN A O 1
ATOM 532 N N . THR A 1 71 ? -30.551 1.004 -12.055 1.00 55.92 75 THR A N 1
ATOM 533 C CA . THR A 1 71 ? -31.515 1.614 -11.171 1.00 52.15 75 THR A CA 1
ATOM 534 C C . THR A 1 71 ? -30.919 1.737 -9.772 1.00 50.74 75 THR A C 1
ATOM 535 O O . THR A 1 71 ? -30.386 0.771 -9.221 1.00 51.41 75 THR A O 1
ATOM 539 N N . ILE A 1 72 ? -31.005 2.932 -9.202 1.00 48.31 76 ILE A N 1
ATOM 540 C CA . ILE A 1 72 ? -30.449 3.165 -7.882 1.00 46.74 76 ILE A CA 1
ATOM 541 C C . ILE A 1 72 ? -31.537 3.507 -6.881 1.00 44.86 76 ILE A C 1
ATOM 542 O O . ILE A 1 72 ? -32.390 4.340 -7.143 1.00 43.81 76 ILE A O 1
ATOM 547 N N . PHE A 1 73 ? -31.494 2.850 -5.732 1.00 44.69 77 PHE A N 1
ATOM 548 C CA . PHE A 1 73 ? -32.350 3.213 -4.639 1.00 43.77 77 PHE A CA 1
ATOM 549 C C . PHE A 1 73 ? -31.561 3.864 -3.502 1.00 44.00 77 PHE A C 1
ATOM 550 O O . PHE A 1 73 ? -30.525 3.363 -3.092 1.00 43.72 77 PHE A O 1
ATOM 558 N N . ARG A 1 74 ? -32.092 4.959 -2.969 1.00 44.01 78 ARG A N 1
ATOM 559 C CA . ARG A 1 74 ? -31.451 5.614 -1.849 1.00 45.22 78 ARG A CA 1
ATOM 560 C C . ARG A 1 74 ? -32.446 6.087 -0.818 1.00 45.38 78 ARG A C 1
ATOM 561 O O . ARG A 1 74 ? -33.405 6.785 -1.125 1.00 44.72 78 ARG A O 1
ATOM 569 N N . SER A 1 75 ? -32.204 5.664 0.407 1.00 47.00 79 SER A N 1
ATOM 570 C CA . SER A 1 75 ? -32.859 6.193 1.584 1.00 49.15 79 SER A CA 1
ATOM 571 C C . SER A 1 75 ? -32.351 7.626 1.824 1.00 50.26 79 SER A C 1
ATOM 572 O O . SER A 1 75 ? -31.150 7.893 1.721 1.00 50.60 79 SER A O 1
ATOM 575 N N . LEU A 1 76 ? -33.257 8.549 2.124 1.00 56.99 80 LEU A N 1
ATOM 576 C CA . LEU A 1 76 ? -32.876 9.946 2.303 1.00 55.24 80 LEU A CA 1
ATOM 577 C C . LEU A 1 76 ? -32.598 10.271 3.779 1.00 56.53 80 LEU A C 1
ATOM 578 O O . LEU A 1 76 ? -32.394 11.429 4.148 1.00 56.61 80 LEU A O 1
ATOM 583 N N . THR A 1 77 ? -32.602 9.246 4.620 1.00 59.38 81 THR A N 1
ATOM 584 C CA . THR A 1 77 ? -32.477 9.449 6.055 1.00 62.31 81 THR A CA 1
ATOM 585 C C . THR A 1 77 ? -31.073 9.145 6.551 1.00 63.18 81 THR A C 1
ATOM 586 O O . THR A 1 77 ? -30.775 9.408 7.713 1.00 65.24 81 THR A O 1
ATOM 590 N N . ASP A 1 78 ? -30.229 8.570 5.689 1.00 63.33 82 ASP A N 1
ATOM 591 C CA . ASP A 1 78 ? -28.840 8.321 6.032 1.00 64.94 82 ASP A CA 1
ATOM 592 C C . ASP A 1 78 ? -28.101 9.647 6.106 1.00 64.11 82 ASP A C 1
ATOM 593 O O . ASP A 1 78 ? -27.707 10.235 5.094 1.00 63.14 82 ASP A O 1
ATOM 598 N N . THR A 1 79 ? -27.932 10.096 7.339 1.00 66.38 83 THR A N 1
ATOM 599 C CA . THR A 1 79 ? -27.254 11.337 7.682 1.00 68.35 83 THR A CA 1
ATOM 600 C C . THR A 1 79 ? -25.818 11.417 7.116 1.00 69.45 83 THR A C 1
ATOM 601 O O . THR A 1 79 ? -25.300 12.516 6.882 1.00 70.98 83 THR A O 1
ATOM 605 N N . GLN A 1 80 ? -25.209 10.252 6.868 1.00 70.20 84 GLN A N 1
ATOM 606 C CA . GLN A 1 80 ? -23.836 10.152 6.359 1.00 73.20 84 GLN A CA 1
ATOM 607 C C . GLN A 1 80 ? -23.725 9.990 4.830 1.00 72.96 84 GLN A C 1
ATOM 608 O O . GLN A 1 80 ? -22.652 9.676 4.303 1.00 76.73 84 GLN A O 1
ATOM 614 N N . ASP A 1 81 ? -24.831 10.210 4.126 1.00 69.65 85 ASP A N 1
ATOM 615 C CA . ASP A 1 81 ? -24.881 10.068 2.672 1.00 69.85 85 ASP A CA 1
ATOM 616 C C . ASP A 1 81 ? -25.472 11.346 2.071 1.00 67.65 85 ASP A C 1
ATOM 617 O O . ASP A 1 81 ? -26.668 11.605 2.197 1.00 65.17 85 ASP A O 1
ATOM 622 N N . ASN A 1 82 ? -24.614 12.159 1.457 1.00 60.47 86 ASN A N 1
ATOM 623 C CA . ASN A 1 82 ? -25.051 13.344 0.736 1.00 57.62 86 ASN A CA 1
ATOM 624 C C . ASN A 1 82 ? -24.828 13.173 -0.770 1.00 54.75 86 ASN A C 1
ATOM 625 O O . ASN A 1 82 ? -23.957 12.412 -1.212 1.00 55.29 86 ASN A O 1
ATOM 630 N N . PHE A 1 83 ? -25.659 13.860 -1.542 1.00 51.05 87 PHE A N 1
ATOM 631 C CA . PHE A 1 83 ? -25.529 13.919 -2.987 1.00 48.47 87 PHE A CA 1
ATOM 632 C C . PHE A 1 83 ? -26.200 15.199 -3.444 1.00 46.71 87 PHE A C 1
ATOM 633 O O . PHE A 1 83 ? -26.950 15.819 -2.682 1.00 47.20 87 PHE A O 1
ATOM 641 N N . TYR A 1 84 ? -25.917 15.619 -4.669 1.00 45.17 88 TYR A N 1
ATOM 642 C CA . TYR A 1 84 ? -26.354 16.926 -5.116 1.00 43.62 88 TYR A CA 1
ATOM 643 C C . TYR A 1 84 ? -27.859 17.088 -4.994 1.00 43.59 88 TYR A C 1
ATOM 644 O O . TYR A 1 84 ? -28.333 18.143 -4.583 1.00 44.82 88 TYR A O 1
ATOM 653 N N . GLU A 1 85 ? -28.615 16.053 -5.337 1.00 42.79 89 GLU A N 1
ATOM 654 C CA . GLU A 1 85 ? -30.074 16.184 -5.383 1.00 42.76 89 GLU A CA 1
ATOM 655 C C . GLU A 1 85 ? -30.740 16.158 -4.006 1.00 43.44 89 GLU A C 1
ATOM 656 O O . GLU A 1 85 ? -31.901 16.555 -3.865 1.00 44.07 89 GLU A O 1
ATOM 662 N N . LYS A 1 86 ? -30.004 15.695 -2.999 1.00 44.61 90 LYS A N 1
ATOM 663 C CA . LYS A 1 86 ? -30.586 15.356 -1.708 1.00 45.63 90 LYS A CA 1
ATOM 664 C C . LYS A 1 86 ? -31.369 16.488 -1.045 1.00 46.67 90 LYS A C 1
ATOM 665 O O . LYS A 1 86 ? -32.551 16.325 -0.751 1.00 46.86 90 LYS A O 1
ATOM 671 N N . GLN A 1 87 ? -30.731 17.635 -0.827 1.00 47.64 91 GLN A N 1
ATOM 672 C CA . GLN A 1 87 ? -31.403 18.745 -0.146 1.00 48.63 91 GLN A CA 1
ATOM 673 C C . GLN A 1 87 ? -32.666 19.170 -0.894 1.00 47.94 91 GLN A C 1
ATOM 674 O O . GLN A 1 87 ? -33.583 19.708 -0.292 1.00 49.07 91 GLN A O 1
ATOM 680 N N . TYR A 1 88 ? -32.704 18.940 -2.204 1.00 47.37 92 TYR A N 1
ATOM 681 C CA . TYR A 1 88 ? -33.807 19.414 -3.041 1.00 46.74 92 TYR A CA 1
ATOM 682 C C . TYR A 1 88 ? -34.952 18.423 -3.005 1.00 46.36 92 TYR A C 1
ATOM 683 O O . TYR A 1 88 ? -36.090 18.774 -3.286 1.00 46.98 92 TYR A O 1
ATOM 692 N N . LEU A 1 89 ? -34.636 17.184 -2.639 1.00 45.99 93 LEU A N 1
ATOM 693 C CA . LEU A 1 89 ? -35.630 16.154 -2.421 1.00 45.39 93 LEU A CA 1
ATOM 694 C C . LEU A 1 89 ? -36.123 16.152 -0.980 1.00 46.64 93 LEU A C 1
ATOM 695 O O . LEU A 1 89 ? -37.332 16.077 -0.749 1.00 47.72 93 LEU A O 1
ATOM 700 N N . ALA A 1 90 ? -35.209 16.240 -0.011 1.00 47.29 94 ALA A N 1
ATOM 701 C CA . ALA A 1 90 ? -35.591 16.195 1.411 1.00 48.48 94 ALA A CA 1
ATOM 702 C C . ALA A 1 90 ? -36.591 17.294 1.757 1.00 49.57 94 ALA A C 1
ATOM 703 O O . ALA A 1 90 ? -37.487 17.097 2.591 1.00 50.44 94 ALA A O 1
ATOM 705 N N . ILE A 1 91 ? -36.439 18.437 1.091 1.00 49.42 95 ILE A N 1
ATOM 706 C CA . ILE A 1 91 ? -37.229 19.617 1.392 1.00 50.51 95 ILE A CA 1
ATOM 707 C C . ILE A 1 91 ? -38.677 19.422 0.995 1.00 50.87 95 ILE A C 1
ATOM 708 O O . ILE A 1 91 ? -39.553 20.138 1.465 1.00 51.99 95 ILE A O 1
ATOM 713 N N . LEU A 1 92 ? -38.916 18.435 0.137 1.00 50.63 96 LEU A N 1
ATOM 714 C CA . LEU A 1 92 ? -40.259 18.073 -0.319 1.00 51.49 96 LEU A CA 1
ATOM 715 C C . LEU A 1 92 ? -40.875 16.978 0.571 1.00 52.29 96 LEU A C 1
ATOM 716 O O . LEU A 1 92 ? -41.855 16.335 0.186 1.00 52.70 96 LEU A O 1
ATOM 721 N N . ASP A 1 93 ? -40.281 16.788 1.752 1.00 52.61 97 ASP A N 1
ATOM 722 C CA . ASP A 1 93 ? -40.646 15.740 2.717 1.00 54.11 97 ASP A CA 1
ATOM 723 C C . ASP A 1 93 ? -40.471 14.301 2.226 1.00 52.89 97 ASP A C 1
ATOM 724 O O . ASP A 1 93 ? -41.124 13.406 2.741 1.00 54.47 97 ASP A O 1
ATOM 729 N N . LEU A 1 94 ? -39.597 14.068 1.256 1.00 50.67 98 LEU A N 1
ATOM 730 C CA . LEU A 1 94 ? -39.398 12.723 0.770 1.00 49.56 98 LEU A CA 1
ATOM 731 C C . LEU A 1 94 ? -38.391 12.015 1.651 1.00 49.83 98 LEU A C 1
ATOM 732 O O . LEU A 1 94 ? -37.464 12.638 2.146 1.00 50.28 98 LEU A O 1
ATOM 737 N N . LYS A 1 95 ? -38.571 10.713 1.844 1.00 49.91 99 LYS A N 1
ATOM 738 C CA . LYS A 1 95 ? -37.679 9.947 2.707 1.00 50.43 99 LYS A CA 1
ATOM 739 C C . LYS A 1 95 ? -36.911 8.874 1.938 1.00 48.92 99 LYS A C 1
ATOM 740 O O . LYS A 1 95 ? -36.036 8.202 2.483 1.00 49.18 99 LYS A O 1
ATOM 746 N N . SER A 1 96 ? -37.218 8.759 0.651 1.00 47.46 100 SER A N 1
ATOM 747 C CA . SER A 1 96 ? -36.808 7.626 -0.159 1.00 46.20 100 SER A CA 1
ATOM 748 C C . SER A 1 96 ? -36.843 8.054 -1.615 1.00 44.24 100 SER A C 1
ATOM 749 O O . SER A 1 96 ? -37.773 8.724 -2.030 1.00 44.56 100 SER A O 1
ATOM 752 N N . ILE A 1 97 ? -35.833 7.680 -2.392 1.00 42.64 101 ILE A N 1
ATOM 753 C CA . ILE A 1 97 ? -35.824 7.999 -3.812 1.00 40.58 101 ILE A CA 1
ATOM 754 C C . ILE A 1 97 ? -35.408 6.786 -4.655 1.00 39.76 101 ILE A C 1
ATOM 755 O O . ILE A 1 97 ? -34.444 6.073 -4.316 1.00 40.51 101 ILE A O 1
ATOM 760 N N . LEU A 1 98 ? -36.178 6.527 -5.712 1.00 38.14 102 LEU A N 1
ATOM 761 C CA . LEU A 1 98 ? -35.847 5.513 -6.708 1.00 36.84 102 LEU A CA 1
ATOM 762 C C . LEU A 1 98 ? -35.537 6.244 -8.018 1.00 35.42 102 LEU A C 1
ATOM 763 O O . LEU A 1 98 ? -36.326 7.047 -8.489 1.00 35.73 102 LEU A O 1
ATOM 768 N N . VAL A 1 99 ? -34.367 5.983 -8.572 1.00 34.21 103 VAL A N 1
ATOM 769 C CA . VAL A 1 99 ? -33.840 6.721 -9.692 1.00 33.19 103 VAL A CA 1
ATOM 770 C C . VAL A 1 99 ? -33.658 5.718 -10.840 1.00 33.56 103 VAL A C 1
ATOM 771 O O . VAL A 1 99 ? -32.821 4.819 -10.793 1.00 33.94 103 VAL A O 1
ATOM 775 N N . ILE A 1 100 ? -34.491 5.846 -11.854 1.00 33.72 104 ILE A N 1
ATOM 776 C CA . ILE A 1 100 ? -34.412 4.980 -12.996 1.00 33.80 104 ILE A CA 1
ATOM 777 C C . ILE A 1 100 ? -33.839 5.756 -14.164 1.00 33.99 104 ILE A C 1
ATOM 778 O O . ILE A 1 100 ? -34.482 6.688 -14.630 1.00 34.32 104 ILE A O 1
ATOM 783 N N . PRO A 1 101 ? -32.642 5.373 -14.639 1.00 34.02 105 PRO A N 1
ATOM 784 C CA . PRO A 1 101 ? -32.089 6.011 -15.834 1.00 34.80 105 PRO A CA 1
ATOM 785 C C . PRO A 1 101 ? -32.894 5.565 -17.054 1.00 35.94 105 PRO A C 1
ATOM 786 O O . PRO A 1 101 ? -33.215 4.393 -17.191 1.00 35.90 105 PRO A O 1
ATOM 790 N N . ILE A 1 102 ? -33.248 6.502 -17.920 1.00 40.20 106 ILE A N 1
ATOM 791 C CA . ILE A 1 102 ? -34.029 6.158 -19.098 1.00 40.05 106 ILE A CA 1
ATOM 792 C C . ILE A 1 102 ? -33.101 6.068 -20.294 1.00 40.75 106 ILE A C 1
ATOM 793 O O . ILE A 1 102 ? -32.496 7.058 -20.683 1.00 41.85 106 ILE A O 1
ATOM 798 N N . TYR A 1 103 ? -32.945 4.876 -20.848 1.00 41.69 107 TYR A N 1
ATOM 799 C CA . TYR A 1 103 ? -32.170 4.740 -22.081 1.00 43.12 107 TYR A CA 1
ATOM 800 C C . TYR A 1 103 ? -32.780 3.865 -23.151 1.00 42.88 107 TYR A C 1
ATOM 801 O O . TYR A 1 103 ? -33.485 2.910 -22.861 1.00 42.59 107 TYR A O 1
ATOM 810 N N . SER A 1 104 ? -32.489 4.213 -24.396 1.00 43.85 108 SER A N 1
ATOM 811 C CA . SER A 1 104 ? -32.929 3.435 -25.539 1.00 44.40 108 SER A CA 1
ATOM 812 C C . SER A 1 104 ? -31.779 2.587 -26.048 1.00 45.98 108 SER A C 1
ATOM 813 O O . SER A 1 104 ? -30.680 2.603 -25.487 1.00 47.05 108 SER A O 1
ATOM 816 N N . LYS A 1 105 ? -32.025 1.856 -27.129 1.00 46.82 109 LYS A N 1
ATOM 817 C CA . LYS A 1 105 ? -30.980 1.034 -27.736 1.00 48.35 109 LYS A CA 1
ATOM 818 C C . LYS A 1 105 ? -29.812 1.883 -28.249 1.00 50.29 109 LYS A C 1
ATOM 819 O O . LYS A 1 105 ? -28.698 1.392 -28.366 1.00 51.53 109 LYS A O 1
ATOM 825 N N . ASN A 1 106 ? -30.079 3.153 -28.557 1.00 51.41 110 ASN A N 1
ATOM 826 C CA . ASN A 1 106 ? -29.067 4.052 -29.125 1.00 54.55 110 ASN A CA 1
ATOM 827 C C . ASN A 1 106 ? -28.367 4.928 -28.108 1.00 55.60 110 ASN A C 1
ATOM 828 O O . ASN A 1 106 ? -27.148 5.085 -28.176 1.00 58.29 110 ASN A O 1
ATOM 833 N N . LYS A 1 107 ? -29.135 5.530 -27.195 1.00 54.24 111 LYS A N 1
ATOM 834 C CA . LYS A 1 107 ? -28.596 6.568 -26.300 1.00 54.97 111 LYS A CA 1
ATOM 835 C C . LYS A 1 107 ? -29.292 6.646 -24.940 1.00 52.22 111 LYS A C 1
ATOM 836 O O . LYS A 1 107 ? -30.364 6.061 -24.728 1.00 50.99 111 LYS A O 1
ATOM 842 N N . ARG A 1 108 ? -28.661 7.374 -24.023 1.00 51.57 112 ARG A N 1
ATOM 843 C CA . ARG A 1 108 ? -29.301 7.776 -22.781 1.00 49.27 112 ARG A CA 1
ATOM 844 C C . ARG A 1 108 ? -30.253 8.885 -23.123 1.00 47.74 112 ARG A C 1
ATOM 845 O O . ARG A 1 108 ? -29.938 9.758 -23.928 1.00 48.68 112 ARG A O 1
ATOM 853 N N . VAL A 1 109 ? -31.411 8.852 -22.485 1.00 45.34 113 VAL A N 1
ATOM 854 C CA . VAL A 1 109 ? -32.517 9.727 -22.814 1.00 44.20 113 VAL A CA 1
ATOM 855 C C . VAL A 1 109 ? -32.833 10.650 -21.642 1.00 43.58 113 VAL A C 1
ATOM 856 O O . VAL A 1 109 ? -33.171 11.817 -21.833 1.00 44.32 113 VAL A O 1
ATOM 860 N N . GLY A 1 110 ? -32.722 10.136 -20.422 1.00 41.35 114 GLY A N 1
ATOM 861 C CA . GLY A 1 110 ? -33.083 10.946 -19.261 1.00 40.13 114 GLY A CA 1
ATOM 862 C C . GLY A 1 110 ? -33.096 10.152 -17.984 1.00 38.85 114 GLY A C 1
ATOM 863 O O . GLY A 1 110 ? -32.474 9.092 -17.894 1.00 38.90 114 GLY A O 1
ATOM 864 N N . VAL A 1 111 ? -33.793 10.675 -16.983 1.00 38.17 115 VAL A N 1
ATOM 865 C CA . VAL A 1 111 ? -33.874 10.036 -15.681 1.00 36.69 115 VAL A CA 1
ATOM 866 C C . VAL A 1 111 ? -35.294 10.149 -15.162 1.00 37.18 115 VAL A C 1
ATOM 867 O O . VAL A 1 111 ? -35.956 11.179 -15.360 1.00 37.11 115 VAL A O 1
ATOM 871 N N . LEU A 1 112 ? -35.777 9.068 -14.541 1.00 37.51 116 LEU A N 1
ATOM 872 C CA . LEU A 1 112 ? -37.030 9.108 -13.778 1.00 38.40 116 LEU A CA 1
ATOM 873 C C . LEU A 1 112 ? -36.720 8.977 -12.288 1.00 38.33 116 LEU A C 1
ATOM 874 O O . LEU A 1 112 ? -36.038 8.037 -11.862 1.00 38.55 116 LEU A O 1
ATOM 879 N N . SER A 1 113 ? -37.231 9.913 -11.504 1.00 38.21 117 SER A N 1
ATOM 880 C CA . SER A 1 113 ? -36.960 9.978 -10.082 1.00 38.66 117 SER A CA 1
ATOM 881 C C . SER A 1 113 ? -38.261 9.804 -9.317 1.00 38.95 117 SER A C 1
ATOM 882 O O . SER A 1 113 ? -39.165 10.636 -9.446 1.00 39.94 117 SER A O 1
ATOM 885 N N . ILE A 1 114 ? -38.384 8.735 -8.538 1.00 38.28 118 ILE A N 1
ATOM 886 C CA . ILE A 1 114 ? -39.665 8.463 -7.879 1.00 38.29 118 ILE A CA 1
ATOM 887 C C . ILE A 1 114 ? -39.478 8.489 -6.371 1.00 38.55 118 ILE A C 1
ATOM 888 O O . ILE A 1 114 ? -38.647 7.747 -5.823 1.00 38.11 118 ILE A O 1
ATOM 893 N N . GLY A 1 115 ? -40.232 9.375 -5.725 1.00 38.59 119 GLY A N 1
ATOM 894 C CA . GLY A 1 115 ? -40.072 9.653 -4.315 1.00 39.48 119 GLY A CA 1
ATOM 895 C C . GLY A 1 115 ? -41.221 9.110 -3.503 1.00 40.07 119 GLY A C 1
ATOM 896 O O . GLY A 1 115 ? -42.367 9.046 -3.980 1.00 40.43 119 GLY A O 1
ATOM 897 N N . ARG A 1 116 ? -40.913 8.686 -2.284 1.00 40.05 120 ARG A N 1
ATOM 898 C CA . ARG A 1 116 ? -41.964 8.356 -1.309 1.00 40.88 120 ARG A CA 1
ATOM 899 C C . ARG A 1 116 ? -41.715 9.121 -0.032 1.00 41.84 120 ARG A C 1
ATOM 900 O O . ARG A 1 116 ? -40.554 9.291 0.393 1.00 41.98 120 ARG A O 1
ATOM 908 N N . LYS A 1 117 ? -42.804 9.595 0.571 1.00 43.36 121 LYS A N 1
ATOM 909 C CA . LYS A 1 117 ? -42.745 10.306 1.856 1.00 44.84 121 LYS A CA 1
ATOM 910 C C . LYS A 1 117 ? -42.542 9.343 3.014 1.00 44.75 121 LYS A C 1
ATOM 911 O O . LYS A 1 117 ? -41.888 9.681 3.986 1.00 46.32 121 LYS A O 1
ATOM 917 N N . GLN A 1 118 ? -43.081 8.142 2.895 1.00 44.11 122 GLN A N 1
ATOM 918 C CA . GLN A 1 118 ? -42.898 7.114 3.909 1.00 44.71 122 GLN A CA 1
ATOM 919 C C . GLN A 1 118 ? -41.899 6.091 3.377 1.00 45.42 122 GLN A C 1
ATOM 920 O O . GLN A 1 118 ? -41.866 5.799 2.175 1.00 44.96 122 GLN A O 1
ATOM 926 N N . GLN A 1 119 ? -41.060 5.573 4.263 1.00 47.38 123 GLN A N 1
ATOM 927 C CA . GLN A 1 119 ? -40.022 4.664 3.834 1.00 47.86 123 GLN A CA 1
ATOM 928 C C . GLN A 1 119 ? -40.536 3.244 3.729 1.00 46.26 123 GLN A C 1
ATOM 929 O O . GLN A 1 119 ? -40.315 2.421 4.617 1.00 46.11 123 GLN A O 1
ATOM 935 N N . ILE A 1 120 ? -41.202 2.969 2.612 1.00 45.12 124 ILE A N 1
ATOM 936 C CA . ILE A 1 120 ? -41.811 1.675 2.340 1.00 44.13 124 ILE A CA 1
ATOM 937 C C . ILE A 1 120 ? -41.023 1.044 1.201 1.00 43.86 124 ILE A C 1
ATOM 938 O O . ILE A 1 120 ? -40.838 1.660 0.162 1.00 44.53 124 ILE A O 1
ATOM 943 N N . ASP A 1 121 ? -40.529 -0.170 1.403 1.00 44.30 125 ASP A N 1
ATOM 944 C CA . ASP A 1 121 ? -39.726 -0.853 0.393 1.00 44.60 125 ASP A CA 1
ATOM 945 C C . ASP A 1 121 ? -40.418 -0.953 -0.963 1.00 44.68 125 ASP A C 1
ATOM 946 O O . ASP A 1 121 ? -41.637 -1.079 -1.058 1.00 44.03 125 ASP A O 1
ATOM 951 N N . TRP A 1 122 ? -39.610 -0.902 -2.011 1.00 45.23 126 TRP A N 1
ATOM 952 C CA . TRP A 1 122 ? -40.072 -1.175 -3.344 1.00 4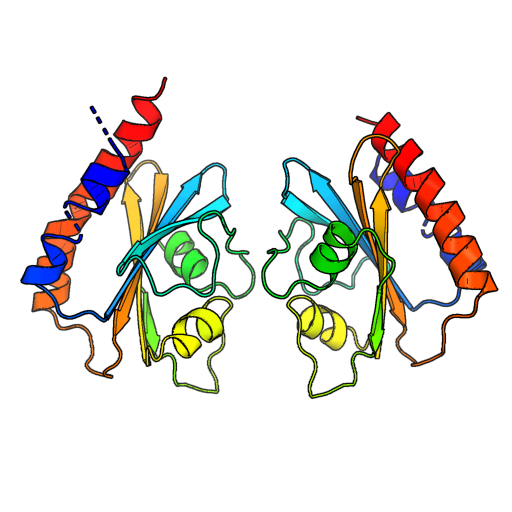5.09 126 TRP A CA 1
ATOM 953 C C . TRP A 1 122 ? -40.141 -2.684 -3.534 1.00 45.74 126 TRP A C 1
ATOM 954 O O . TRP A 1 122 ? -39.161 -3.380 -3.304 1.00 46.52 126 TRP A O 1
ATOM 965 N N . SER A 1 123 ? -41.291 -3.205 -3.941 1.00 45.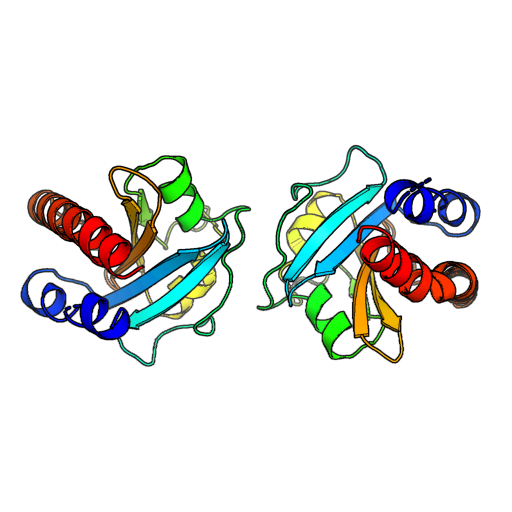63 127 SER A N 1
ATOM 966 C CA . SER A 1 123 ? -41.380 -4.640 -4.227 1.00 46.65 127 SER A CA 1
ATOM 967 C C . SER A 1 123 ? -40.760 -4.964 -5.590 1.00 46.30 127 SER A C 1
ATOM 968 O O . SER A 1 123 ? -40.545 -4.071 -6.411 1.00 45.25 127 SER A O 1
ATOM 971 N N . LEU A 1 124 ? -40.487 -6.246 -5.822 1.00 47.46 128 LEU A N 1
ATOM 972 C CA . LEU A 1 124 ? -39.937 -6.736 -7.081 1.00 47.80 128 LEU A CA 1
ATOM 973 C C . LEU A 1 124 ? -40.930 -6.515 -8.210 1.00 48.13 128 LEU A C 1
ATOM 974 O O . LEU A 1 124 ? -40.539 -6.107 -9.313 1.00 48.15 128 LEU A O 1
ATOM 979 N N . ASP A 1 125 ? -42.210 -6.777 -7.936 1.00 48.67 129 ASP A N 1
ATOM 980 C CA . ASP A 1 125 ? -43.268 -6.565 -8.917 1.00 49.44 129 ASP A CA 1
ATOM 981 C C . ASP A 1 125 ? -43.316 -5.113 -9.405 1.00 47.45 129 ASP A C 1
ATOM 982 O O . ASP A 1 125 ? -43.437 -4.864 -10.596 1.00 47.65 129 ASP A O 1
ATOM 987 N N . ASP A 1 126 ? -43.233 -4.162 -8.488 1.00 45.78 130 ASP A N 1
ATOM 988 C CA . ASP A 1 126 ? -43.277 -2.769 -8.879 1.00 44.82 130 ASP A CA 1
ATOM 989 C C . ASP A 1 126 ? -42.032 -2.395 -9.662 1.00 43.78 130 ASP A C 1
ATOM 990 O O . ASP A 1 126 ? -42.133 -1.709 -10.660 1.00 44.02 130 ASP A O 1
ATOM 995 N N . LEU A 1 127 ? -40.865 -2.868 -9.230 1.00 42.73 131 LEU A N 1
ATOM 996 C CA . LEU A 1 127 ? -39.624 -2.549 -9.931 1.00 42.11 131 LEU A CA 1
ATOM 997 C C . LEU A 1 127 ? -39.580 -3.148 -11.329 1.00 41.48 131 LEU A C 1
ATOM 998 O O . LEU A 1 127 ? -39.130 -2.486 -12.253 1.00 41.64 131 LEU A O 1
ATOM 1003 N N . ALA A 1 128 ? -40.026 -4.393 -11.481 1.00 39.85 132 ALA A N 1
ATOM 1004 C CA . ALA A 1 128 ? -40.100 -5.033 -12.813 1.00 39.49 132 ALA A CA 1
ATOM 1005 C C . ALA A 1 128 ? -41.056 -4.267 -13.710 1.00 39.18 132 ALA A C 1
ATOM 1006 O O . ALA A 1 128 ? -40.727 -3.967 -14.867 1.00 39.07 132 ALA A O 1
ATOM 1008 N N . PHE A 1 129 ? -42.212 -3.908 -13.157 1.00 38.75 133 PHE A N 1
ATOM 1009 C CA . PHE A 1 129 ? -43.210 -3.157 -13.912 1.00 39.17 133 PHE A CA 1
ATOM 1010 C C . PHE A 1 129 ? -42.674 -1.792 -14.355 1.00 39.02 133 PHE A C 1
ATOM 1011 O O . PHE A 1 129 ? -42.775 -1.450 -15.508 1.00 39.98 133 PHE A O 1
ATOM 1019 N N . LEU A 1 130 ? -42.098 -1.024 -13.442 1.00 39.02 134 LEU A N 1
ATOM 1020 C CA . LEU A 1 130 ? -41.494 0.270 -13.785 1.00 39.15 134 LEU A CA 1
ATOM 1021 C C . LEU A 1 130 ? -40.417 0.204 -14.858 1.00 39.59 134 LEU A C 1
ATOM 1022 O O . LEU A 1 130 ? -40.366 1.078 -15.730 1.00 40.10 134 LEU A O 1
ATOM 1027 N N . GLU A 1 131 ? -39.557 -0.811 -14.780 1.00 39.76 135 GLU A N 1
ATOM 1028 C CA . GLU A 1 131 ? -38.432 -0.943 -15.710 1.00 41.19 135 GLU A CA 1
ATOM 1029 C C . GLU A 1 131 ? -38.937 -1.177 -17.146 1.00 41.99 135 GLU A C 1
ATOM 1030 O O . GLU A 1 131 ? -38.417 -0.592 -18.107 1.00 42.10 135 GLU A O 1
ATOM 1032 N N . GLN A 1 132 ? -39.960 -2.016 -17.267 1.00 42.48 136 GLN A N 1
ATOM 1033 C CA . GLN A 1 132 ? -40.542 -2.333 -18.551 1.00 44.67 136 GLN A CA 1
ATOM 1034 C C . GLN A 1 132 ? -41.233 -1.069 -19.083 1.00 44.65 136 GLN A C 1
ATOM 1035 O O . GLN A 1 132 ? -41.023 -0.669 -20.237 1.00 45.09 136 GLN A O 1
ATOM 1041 N N . LEU A 1 133 ? -41.981 -0.403 -18.210 1.00 43.92 137 LEU A N 1
ATOM 1042 C CA . LEU A 1 133 ? -42.691 0.820 -18.569 1.00 44.21 137 LEU A CA 1
ATOM 1043 C C . LEU A 1 133 ? -41.731 1.940 -19.003 1.00 43.71 137 LEU A C 1
ATOM 1044 O O . LEU A 1 133 ? -41.993 2.612 -19.988 1.00 44.25 137 LEU A O 1
ATOM 1049 N N . THR A 1 134 ? -40.605 2.105 -18.303 1.00 42.33 138 THR A N 1
ATOM 1050 C CA . THR A 1 134 ? -39.634 3.144 -18.647 1.00 41.52 138 THR A CA 1
ATOM 1051 C C . THR A 1 134 ? -38.779 2.769 -19.861 1.00 40.69 138 THR A C 1
ATOM 1052 O O . THR A 1 134 ? -38.299 3.652 -20.580 1.00 40.43 138 THR A O 1
ATOM 1056 N N . ASP A 1 135 ? -38.574 1.474 -20.094 1.00 40.11 139 ASP A N 1
ATOM 1057 C CA . ASP A 1 135 ? -37.925 1.046 -21.335 1.00 39.79 139 ASP A CA 1
ATOM 1058 C C . ASP A 1 135 ? -38.748 1.398 -22.591 1.00 39.03 139 ASP A C 1
ATOM 1059 O O . ASP A 1 135 ? -38.181 1.782 -23.620 1.00 38.89 139 ASP A O 1
ATOM 1064 N N . HIS A 1 136 ? -40.076 1.268 -22.516 1.00 38.47 140 HIS A N 1
ATOM 1065 C CA . HIS A 1 136 ? -40.934 1.710 -23.627 1.00 38.12 140 HIS A CA 1
ATOM 1066 C C . HIS A 1 136 ? -40.929 3.233 -23.715 1.00 38.94 140 HIS A C 1
ATOM 1067 O O . HIS A 1 136 ? -40.996 3.811 -24.798 1.00 39.85 140 HIS A O 1
ATOM 1074 N N . LEU A 1 137 ? -40.815 3.882 -22.569 1.00 39.39 141 LEU A N 1
ATOM 1075 C CA . LEU A 1 137 ? -40.846 5.334 -22.510 1.00 41.28 141 LEU A CA 1
ATOM 1076 C C . LEU A 1 137 ? -39.670 5.912 -23.280 1.00 41.62 141 LEU A C 1
ATOM 1077 O O . LEU A 1 137 ? -39.819 6.899 -23.991 1.00 43.00 141 LEU A O 1
ATOM 1082 N N . ALA A 1 138 ? -38.509 5.273 -23.155 1.00 41.16 142 ALA A N 1
ATOM 1083 C CA . ALA A 1 138 ? -37.302 5.715 -23.844 1.00 41.22 142 ALA A CA 1
ATOM 1084 C C . ALA A 1 138 ? -37.451 5.654 -25.363 1.00 41.99 142 ALA A C 1
ATOM 1085 O O . ALA A 1 138 ? -36.970 6.548 -26.061 1.00 41.73 142 ALA A O 1
ATOM 1087 N N . VAL A 1 139 ? -38.108 4.601 -25.862 1.00 42.05 143 VAL A N 1
ATOM 1088 C CA . VAL A 1 139 ? -38.366 4.483 -27.291 1.00 43.64 143 VAL A CA 1
ATOM 1089 C C . VAL A 1 139 ? -39.294 5.616 -27.772 1.00 45.22 143 VAL A C 1
ATOM 1090 O O . VAL A 1 139 ? -39.002 6.288 -28.773 1.00 47.07 143 VAL A O 1
ATOM 1094 N N . SER A 1 140 ? -40.382 5.825 -27.033 1.00 63.64 144 SER A N 1
ATOM 1095 C CA . SER A 1 140 ? -41.390 6.834 -27.334 1.00 66.37 144 SER A CA 1
ATOM 1096 C C . SER A 1 140 ? -40.815 8.242 -27.339 1.00 63.31 144 SER A C 1
ATOM 1097 O O . SER A 1 140 ? -41.193 9.059 -28.170 1.00 66.47 144 SER A O 1
ATOM 1100 N N . ILE A 1 141 ? -39.916 8.530 -26.402 1.00 58.93 145 ILE A N 1
ATOM 1101 C CA . ILE A 1 141 ? -39.311 9.860 -26.316 1.00 58.75 145 ILE A CA 1
ATOM 1102 C C . ILE A 1 141 ? -38.356 10.071 -27.478 1.00 60.52 145 ILE A C 1
ATOM 1103 O O . ILE A 1 141 ? -38.312 11.146 -28.078 1.00 62.63 145 ILE A O 1
ATOM 1108 N N . GLU A 1 142 ? -37.594 9.030 -27.792 1.00 61.68 146 GLU A N 1
ATOM 1109 C CA . GLU A 1 142 ? -36.601 9.084 -28.848 1.00 64.92 146 GLU A CA 1
ATOM 1110 C C . GLU A 1 142 ? -37.288 9.316 -30.189 1.00 69.53 146 GLU A C 1
ATOM 1111 O O . GLU A 1 142 ? -36.777 10.051 -31.036 1.00 70.87 146 GLU A O 1
ATOM 1117 N N . ASN A 1 143 ? -38.456 8.695 -30.362 1.00 74.27 147 ASN A N 1
ATOM 1118 C CA . ASN A 1 143 ? -39.227 8.802 -31.598 1.00 81.39 147 ASN A CA 1
ATOM 1119 C C . ASN A 1 143 ? -40.050 10.087 -31.734 1.00 85.36 147 ASN A C 1
ATOM 1120 O O . ASN A 1 143 ? -40.800 10.252 -32.693 1.00 92.10 147 ASN A O 1
ATOM 1125 N N . VAL A 1 144 ? -39.901 10.996 -30.777 1.00 83.62 148 VAL A N 1
ATOM 1126 C CA . VAL A 1 144 ? -40.423 12.349 -30.925 1.00 89.33 148 VAL A CA 1
ATOM 1127 C C . VAL A 1 144 ? -39.412 13.201 -31.696 1.00 89.67 148 VAL A C 1
ATOM 1128 O O . VAL A 1 144 ? -39.788 13.927 -32.623 1.00 95.83 148 VAL A O 1
ATOM 1132 N N . GLU A 1 145 ? -38.133 13.086 -31.326 1.00 85.20 149 GLU A N 1
ATOM 1133 C CA . GLU A 1 145 ? -37.047 13.859 -31.950 1.00 86.48 149 GLU A CA 1
ATOM 1134 C C . GLU A 1 145 ? -36.233 13.044 -32.965 1.00 85.51 149 GLU A C 1
ATOM 1135 O O . GLU A 1 145 ? -36.767 12.525 -33.951 1.00 88.01 149 GLU A O 1
ATOM 1137 N N . ALA B 1 3 ? -1.430 30.269 -32.375 1.00 70.32 7 ALA B N 1
ATOM 1138 C CA . ALA B 1 3 ? -1.943 31.565 -32.911 1.00 72.26 7 ALA B CA 1
ATOM 1139 C C . ALA B 1 3 ? -2.623 32.443 -31.835 1.00 70.48 7 ALA B C 1
ATOM 1140 O O . ALA B 1 3 ? -1.946 33.174 -31.131 1.00 70.70 7 ALA B O 1
ATOM 1150 N N . SER B 1 5 ? -4.644 31.839 -28.668 1.00 61.34 9 SER B N 1
ATOM 1151 C CA . SER B 1 5 ? -5.055 30.774 -27.788 1.00 58.48 9 SER B CA 1
ATOM 1152 C C . SER B 1 5 ? -5.614 31.303 -26.464 1.00 56.39 9 SER B C 1
ATOM 1153 O O . SER B 1 5 ? -4.977 32.106 -25.784 1.00 55.65 9 SER B O 1
ATOM 1156 N N . LEU B 1 6 ? -6.829 30.864 -26.136 1.00 55.19 10 LEU B N 1
ATOM 1157 C CA . LEU B 1 6 ? -7.408 31.080 -24.817 1.00 53.92 10 LEU B CA 1
ATOM 1158 C C . LEU B 1 6 ? -6.419 30.660 -23.726 1.00 53.19 10 LEU B C 1
ATOM 1159 O O . LEU B 1 6 ? -6.226 31.398 -22.767 1.00 53.12 10 LEU B O 1
ATOM 1164 N N . ASP B 1 7 ? -5.781 29.501 -23.898 1.00 52.70 11 ASP B N 1
ATOM 1165 C CA . ASP B 1 7 ? -4.718 29.049 -23.005 1.00 52.86 11 ASP B CA 1
ATOM 1166 C C . ASP B 1 7 ? -3.623 30.093 -22.837 1.00 52.13 11 ASP B C 1
ATOM 1167 O O . ASP B 1 7 ? -3.190 30.370 -21.719 1.00 53.00 11 ASP B O 1
ATOM 1172 N N . ASP B 1 8 ? -3.165 30.644 -23.954 1.00 51.40 12 ASP B N 1
ATOM 1173 C CA . ASP B 1 8 ? -2.102 31.646 -23.954 1.00 52.14 12 ASP B CA 1
ATOM 1174 C C . ASP B 1 8 ? -2.462 32.855 -23.093 1.00 52.29 12 ASP B C 1
ATOM 1175 O O . ASP B 1 8 ? -1.635 33.336 -22.314 1.00 53.90 12 ASP B O 1
ATOM 1180 N N . ILE B 1 9 ? -3.689 33.345 -23.270 1.00 49.59 13 ILE B N 1
ATOM 1181 C CA . ILE B 1 9 ? -4.134 34.575 -22.664 1.00 48.80 13 ILE B CA 1
ATOM 1182 C C . ILE B 1 9 ? -4.356 34.387 -21.174 1.00 46.98 13 ILE B C 1
ATOM 1183 O O . ILE B 1 9 ? -3.891 35.214 -20.382 1.00 46.38 13 ILE B O 1
ATOM 1185 N N . ILE B 1 10 ? -5.019 33.292 -20.796 1.00 47.10 14 ILE B N 1
ATOM 1186 C CA . ILE B 1 10 ? -5.202 32.950 -19.389 1.00 47.21 14 ILE B CA 1
ATOM 1187 C C . ILE B 1 10 ? -3.871 32.688 -18.662 1.00 46.31 14 ILE B C 1
ATOM 1188 O O . ILE B 1 10 ? -3.626 33.280 -17.596 1.00 46.14 14 ILE B O 1
ATOM 1193 N N . ASN B 1 11 ? -3.019 31.834 -19.239 1.00 46.93 15 ASN B N 1
ATOM 1194 C CA . ASN B 1 11 ? -1.711 31.540 -18.659 1.00 48.07 15 ASN B CA 1
ATOM 1195 C C . ASN B 1 11 ? -0.841 32.799 -18.536 1.00 47.91 15 ASN B C 1
ATOM 1196 O O . ASN B 1 11 ? -0.127 32.968 -17.544 1.00 48.52 15 ASN B O 1
ATOM 1201 N N . ASN B 1 12 ? -0.879 33.677 -19.543 1.00 47.73 16 ASN B N 1
ATOM 1202 C CA . ASN B 1 12 ? -0.067 34.894 -19.484 1.00 48.29 16 ASN B CA 1
ATOM 1203 C C . ASN B 1 12 ? -0.613 35.777 -18.374 1.00 47.86 16 ASN B C 1
ATOM 1204 O O . ASN B 1 12 ? 0.141 36.340 -17.587 1.00 49.13 16 ASN B O 1
ATOM 1217 N N . ILE B 1 14 ? -2.250 34.762 -15.698 1.00 47.68 18 ILE B N 1
ATOM 1218 C CA . ILE B 1 14 ? -1.868 34.088 -14.445 1.00 48.32 18 ILE B CA 1
ATOM 1219 C C . ILE B 1 14 ? -0.373 34.250 -14.080 1.00 49.00 18 ILE B C 1
ATOM 1220 O O . ILE B 1 14 ? -0.037 34.538 -12.919 1.00 50.73 18 ILE B O 1
ATOM 1225 N N . ASP B 1 15 ? 0.503 34.103 -15.075 1.00 50.70 19 ASP B N 1
ATOM 1226 C CA . ASP B 1 15 ? 1.944 34.299 -14.895 1.00 51.29 19 ASP B CA 1
ATOM 1227 C C . ASP B 1 15 ? 2.285 35.667 -14.330 1.00 49.66 19 ASP B C 1
ATOM 1228 O O . ASP B 1 15 ? 3.264 35.801 -13.599 1.00 49.45 19 ASP B O 1
ATOM 1233 N N . LYS B 1 16 ? 1.488 36.675 -14.680 1.00 48.82 20 LYS B N 1
ATOM 1234 C CA . LYS B 1 16 ? 1.694 38.029 -14.172 1.00 47.87 20 LYS B CA 1
ATOM 1235 C C . LYS B 1 16 ? 1.159 38.140 -12.769 1.00 47.17 20 LYS B C 1
ATOM 1236 O O . LYS B 1 16 ? 1.847 38.648 -11.876 1.00 46.67 20 LYS B O 1
ATOM 1242 N N . LEU B 1 17 ? -0.061 37.635 -12.581 1.00 47.65 21 LEU B N 1
ATOM 1243 C CA . LEU B 1 17 ? -0.710 37.560 -11.270 1.00 47.42 21 LEU B CA 1
ATOM 1244 C C . LEU B 1 17 ? 0.163 36.925 -10.201 1.00 46.55 21 LEU B C 1
ATOM 1245 O O . LEU B 1 17 ? 0.255 37.442 -9.095 1.00 46.41 21 LEU B O 1
ATOM 1250 N N . LYS B 1 18 ? 0.792 35.806 -10.541 1.00 47.07 22 LYS B N 1
ATOM 1251 C CA . LYS B 1 18 ? 1.695 35.088 -9.639 1.00 48.24 22 LYS B CA 1
ATOM 1252 C C . LYS B 1 18 ? 2.753 35.988 -9.028 1.00 48.15 22 LYS B C 1
ATOM 1253 O O . LYS B 1 18 ? 3.147 35.774 -7.882 1.00 48.73 22 LYS B O 1
ATOM 1259 N N . LEU B 1 19 ? 3.207 36.973 -9.811 1.00 47.95 23 LEU B N 1
ATOM 1260 C CA . LEU B 1 19 ? 4.263 37.924 -9.424 1.00 48.09 23 LEU B CA 1
ATOM 1261 C C . LEU B 1 19 ? 3.758 39.222 -8.781 1.00 47.98 23 LEU B C 1
ATOM 1262 O O . LEU B 1 19 ? 4.562 40.005 -8.263 1.00 48.86 23 LEU B O 1
ATOM 1267 N N . LEU B 1 20 ? 2.444 39.449 -8.806 1.00 47.60 24 LEU B N 1
ATOM 1268 C CA . LEU B 1 20 ? 1.865 40.699 -8.294 1.00 48.71 24 LEU B CA 1
ATOM 1269 C C . LEU B 1 20 ? 1.036 40.572 -7.024 1.00 49.43 24 LEU B C 1
ATOM 1270 O O . LEU B 1 20 ? 1.051 41.459 -6.182 1.00 51.06 24 LEU B O 1
ATOM 1275 N N . VAL B 1 21 ? 0.302 39.472 -6.900 1.00 49.16 25 VAL B N 1
ATOM 1276 C CA . VAL B 1 21 ? -0.815 39.379 -5.971 1.00 49.35 25 VAL B CA 1
ATOM 1277 C C . VAL B 1 21 ? -0.856 37.997 -5.333 1.00 48.85 25 VAL B C 1
ATOM 1278 O O . VAL B 1 21 ? -0.793 36.981 -6.034 1.00 47.91 25 VAL B O 1
ATOM 1282 N N . HIS B 1 22 ? -0.937 37.960 -4.004 1.00 49.76 26 HIS B N 1
ATOM 1283 C CA . HIS B 1 22 ? -0.951 36.685 -3.276 1.00 50.04 26 HIS B CA 1
ATOM 1284 C C . HIS B 1 22 ? -2.282 35.962 -3.455 1.00 48.46 26 HIS B C 1
ATOM 1285 O O . HIS B 1 22 ? -3.352 36.552 -3.281 1.00 48.67 26 HIS B O 1
ATOM 1292 N N . PHE B 1 23 ? -2.195 34.691 -3.832 1.00 47.27 27 PHE B N 1
ATOM 1293 C CA . PHE B 1 23 ? -3.362 33.836 -4.016 1.00 46.35 27 PHE B CA 1
ATOM 1294 C C . PHE B 1 23 ? -2.870 32.399 -3.988 1.00 46.29 27 PHE B C 1
ATOM 1295 O O . PHE B 1 23 ? -1.677 32.151 -4.164 1.00 47.00 27 PHE B O 1
ATOM 1303 N N . ASP B 1 24 ? -3.781 31.456 -3.779 1.00 45.70 28 ASP B N 1
ATOM 1304 C CA . ASP B 1 24 ? -3.391 30.052 -3.653 1.00 46.20 28 ASP B CA 1
ATOM 1305 C C . ASP B 1 24 ? -3.960 29.224 -4.789 1.00 45.36 28 ASP B C 1
ATOM 1306 O O . ASP B 1 24 ? -3.347 28.279 -5.248 1.00 45.78 28 ASP B O 1
ATOM 1311 N N . ARG B 1 25 ? -5.121 29.625 -5.272 1.00 44.55 29 ARG B N 1
ATOM 1312 C CA . ARG B 1 25 ? -5.738 28.935 -6.371 1.00 44.84 29 ARG B CA 1
ATOM 1313 C C . ARG B 1 25 ? -6.520 29.901 -7.240 1.00 44.69 29 ARG B C 1
ATOM 1314 O O . ARG B 1 25 ? -7.131 30.852 -6.739 1.00 44.31 29 ARG B O 1
ATOM 1322 N N . ILE B 1 26 ? -6.505 29.653 -8.540 1.00 45.40 30 ILE B N 1
ATOM 1323 C CA . ILE B 1 26 ? -7.301 30.447 -9.454 1.00 45.24 30 ILE B CA 1
ATOM 1324 C C . ILE B 1 26 ? -8.019 29.526 -10.403 1.00 44.28 30 ILE B C 1
ATOM 1325 O O . ILE B 1 26 ? -7.425 28.589 -10.950 1.00 45.72 30 ILE B O 1
ATOM 1330 N N . SER B 1 27 ? -9.290 29.784 -10.626 1.00 42.60 31 SER B N 1
ATOM 1331 C CA . SER B 1 27 ? -9.951 29.080 -11.686 1.00 42.09 31 SER B CA 1
ATOM 1332 C C . SER B 1 27 ? -10.592 30.081 -12.617 1.00 42.55 31 SER B C 1
ATOM 1333 O O . SER B 1 27 ? -10.954 31.184 -12.213 1.00 43.20 31 SER B O 1
ATOM 1336 N N . PHE B 1 28 ? -10.720 29.705 -13.876 1.00 42.79 32 PHE B N 1
ATOM 1337 C CA . PHE B 1 28 ? -11.401 30.561 -14.804 1.00 43.13 32 PHE B CA 1
ATOM 1338 C C . PHE B 1 28 ? -12.520 29.754 -15.418 1.00 42.39 32 PHE B C 1
ATOM 1339 O O . PHE B 1 28 ? -12.321 28.604 -15.812 1.00 42.62 32 PHE B O 1
ATOM 1347 N N . LEU B 1 29 ? -13.701 30.359 -15.473 1.00 42.29 33 LEU B N 1
ATOM 1348 C CA . LEU B 1 29 ? -14.896 29.699 -15.973 1.00 41.88 33 LEU B CA 1
ATOM 1349 C C . LEU B 1 29 ? -15.503 30.472 -17.133 1.00 43.80 33 LEU B C 1
ATOM 1350 O O . LEU B 1 29 ? -15.495 31.700 -17.145 1.00 44.39 33 LEU B O 1
ATOM 1355 N N . LEU B 1 30 ? -16.038 29.746 -18.102 1.00 44.97 34 LEU B N 1
ATOM 1356 C CA . LEU B 1 30 ? -16.369 30.343 -19.381 1.00 48.00 34 LEU B CA 1
ATOM 1357 C C . LEU B 1 30 ? -17.872 30.331 -19.594 1.00 48.90 34 LEU B C 1
ATOM 1358 O O . LEU B 1 30 ? -18.531 29.309 -19.422 1.00 48.05 34 LEU B O 1
ATOM 1363 N N . LEU B 1 31 ? -18.414 31.481 -19.956 1.00 52.98 35 LEU B N 1
ATOM 1364 C CA . LEU B 1 31 ? -19.819 31.566 -20.292 1.00 55.97 35 LEU B CA 1
ATOM 1365 C C . LEU B 1 31 ? -19.975 31.367 -21.811 1.00 59.18 35 LEU B C 1
ATOM 1366 O O . LEU B 1 31 ? -19.495 32.182 -22.622 1.00 60.53 35 LEU B O 1
ATOM 1371 N N . ALA B 1 32 ? -20.605 30.259 -22.189 1.00 60.97 36 ALA B N 1
ATOM 1372 C CA . ALA B 1 32 ? -21.048 30.070 -23.567 1.00 64.83 36 ALA B CA 1
ATOM 1373 C C . ALA B 1 32 ? -22.408 29.386 -23.578 1.00 66.63 36 ALA B C 1
ATOM 1374 O O . ALA B 1 32 ? -22.600 28.359 -22.909 1.00 66.29 36 ALA B O 1
ATOM 1376 N N . ASN B 1 33 ? -23.334 29.983 -24.333 1.00 69.23 37 ASN B N 1
ATOM 1377 C CA . ASN B 1 33 ? -24.705 29.483 -24.518 1.00 71.67 37 ASN B CA 1
ATOM 1378 C C . ASN B 1 33 ? -25.509 29.419 -23.214 1.00 70.36 37 ASN B C 1
ATOM 1379 O O . ASN B 1 33 ? -26.201 28.427 -22.939 1.00 71.11 37 ASN B O 1
ATOM 1381 N N . GLU B 1 34 ? -25.409 30.497 -22.430 1.00 68.74 38 GLU B N 1
ATOM 1382 C CA . GLU B 1 34 ? -26.072 30.617 -21.114 1.00 67.46 38 GLU B CA 1
ATOM 1383 C C . GLU B 1 34 ? -25.678 29.501 -20.121 1.00 65.26 38 GLU B C 1
ATOM 1384 O O . GLU B 1 34 ? -26.474 29.105 -19.269 1.00 65.37 38 GLU B O 1
ATOM 1386 N N . THR B 1 35 ? -24.433 29.030 -20.236 1.00 63.40 39 THR B N 1
ATOM 1387 C CA . THR B 1 35 ? -23.904 27.909 -19.455 1.00 61.34 39 THR B CA 1
ATOM 1388 C C . THR B 1 35 ? -22.497 28.243 -18.974 1.00 58.25 39 THR B C 1
ATOM 1389 O O . THR B 1 35 ? -21.658 28.658 -19.774 1.00 58.85 39 THR B O 1
ATOM 1393 N N . LEU B 1 36 ? -22.240 28.054 -17.677 1.00 55.49 40 LEU B N 1
ATOM 1394 C CA . LEU B 1 36 ? -20.944 28.371 -17.075 1.00 52.32 40 LEU B CA 1
ATOM 1395 C C . LEU B 1 36 ? -20.142 27.101 -16.855 1.00 51.27 40 LEU B C 1
ATOM 1396 O O . LEU B 1 36 ? -20.580 26.219 -16.110 1.00 51.34 40 LEU B O 1
ATOM 1401 N N . LYS B 1 37 ? -18.977 27.004 -17.496 1.00 50.10 41 LYS B N 1
ATOM 1402 C CA . LYS B 1 37 ? -18.133 25.801 -17.403 1.00 49.68 41 LYS B CA 1
ATOM 1403 C C . LYS B 1 37 ? -16.727 26.092 -16.903 1.00 47.53 41 LYS B C 1
ATOM 1404 O O . LYS B 1 37 ? -16.128 27.102 -17.259 1.00 47.63 41 LYS B O 1
ATOM 1410 N N . LEU B 1 38 ? -16.209 25.210 -16.067 1.00 46.03 42 LEU B N 1
ATOM 1411 C CA . LEU B 1 38 ? -14.842 25.334 -15.595 1.00 45.17 42 LEU B CA 1
ATOM 1412 C C . LEU B 1 38 ? -13.913 25.112 -16.778 1.00 45.48 42 LEU B C 1
ATOM 1413 O O . LEU B 1 38 ? -14.044 24.106 -17.495 1.00 45.19 42 LEU B O 1
ATOM 1418 N N . SER B 1 39 ? -12.986 26.044 -16.991 1.00 45.15 43 SER B N 1
ATOM 1419 C CA . SER B 1 39 ? -12.092 25.899 -18.128 1.00 46.68 43 SER B CA 1
ATOM 1420 C C . SER B 1 39 ? -10.602 25.849 -17.783 1.00 46.06 43 SER B C 1
ATOM 1421 O O . SER B 1 39 ? -9.852 25.098 -18.388 1.00 47.32 43 SER B O 1
ATOM 1424 N N . HIS B 1 40 ? -10.177 26.626 -16.798 1.00 45.42 44 HIS B N 1
ATOM 1425 C CA . HIS B 1 40 ? -8.769 26.655 -16.391 1.00 45.18 44 HIS B CA 1
ATOM 1426 C C . HIS B 1 40 ? -8.644 26.701 -14.880 1.00 44.55 44 HIS B C 1
ATOM 1427 O O . HIS B 1 40 ? -9.419 27.392 -14.219 1.00 44.04 44 HIS B O 1
ATOM 1434 N N . VAL B 1 41 ? -7.681 25.953 -14.342 1.00 44.65 45 VAL B N 1
ATOM 1435 C CA . VAL B 1 41 ? -7.303 26.072 -12.938 1.00 44.49 45 VAL B CA 1
ATOM 1436 C C . VAL B 1 41 ? -5.781 26.105 -12.767 1.00 45.51 45 VAL B C 1
ATOM 1437 O O . VAL B 1 41 ? -5.051 25.460 -13.504 1.00 45.52 45 VAL B O 1
ATOM 1441 N N . TYR B 1 42 ? -5.328 26.918 -11.821 1.00 46.15 46 TYR B N 1
ATOM 1442 C CA . TYR B 1 42 ? -3.946 26.985 -11.454 1.00 48.29 46 TYR B CA 1
ATOM 1443 C C . TYR B 1 42 ? -3.932 26.851 -9.940 1.00 49.06 46 TYR B C 1
ATOM 1444 O O . TYR B 1 42 ? -4.724 27.505 -9.274 1.00 50.00 46 TYR B O 1
ATOM 1453 N N . PRO B 1 43 ? -3.052 26.001 -9.384 1.00 81.17 47 PRO B N 1
ATOM 1454 C CA . PRO B 1 43 ? -2.05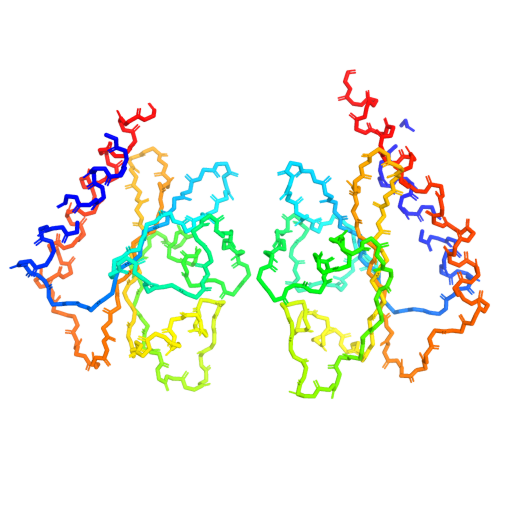8 25.170 -10.068 1.00 82.89 47 PRO B CA 1
ATOM 1455 C C . PRO B 1 43 ? -2.731 24.030 -10.824 1.00 82.85 47 PRO B C 1
ATOM 1456 O O . PRO B 1 43 ? -3.846 23.642 -10.460 1.00 78.95 47 PRO B O 1
ATOM 1460 N N . LYS B 1 44 ? -2.060 23.500 -11.850 1.00 90.54 48 LYS B N 1
ATOM 1461 C CA . LYS B 1 44 ? -2.560 22.347 -12.618 1.00 96.11 48 LYS B CA 1
ATOM 1462 C C . LYS B 1 44 ? -3.223 21.257 -11.744 1.00 92.60 48 LYS B C 1
ATOM 1463 O O . LYS B 1 44 ? -4.251 20.683 -12.131 1.00 95.57 48 LYS B O 1
ATOM 1465 N N . GLY B 1 45 ? -2.646 20.993 -10.570 1.00 88.93 49 GLY B N 1
ATOM 1466 C CA . GLY B 1 45 ? -3.162 19.988 -9.651 1.00 90.00 49 GLY B CA 1
ATOM 1467 C C . GLY B 1 45 ? -4.564 20.238 -9.110 1.00 87.93 49 GLY B C 1
ATOM 1468 O O . GLY B 1 45 ? -5.513 19.532 -9.472 1.00 92.99 49 GLY B O 1
ATOM 1469 N N . SER B 1 46 ? -4.699 21.259 -8.264 1.00 82.98 50 SER B N 1
ATOM 1470 C CA . SER B 1 46 ? -5.859 21.384 -7.363 1.00 84.61 50 SER B CA 1
ATOM 1471 C C . SER B 1 46 ? -7.232 21.644 -8.005 1.00 84.35 50 SER B C 1
ATOM 1472 O O . SER B 1 46 ? -7.537 22.782 -8.380 1.00 81.18 50 SER B O 1
ATOM 1475 N N . HIS B 1 47 ? -8.051 20.589 -8.107 1.00 89.66 51 HIS B N 1
ATOM 1476 C CA . HIS B 1 47 ? -9.484 20.715 -8.446 1.00 90.38 51 HIS B CA 1
ATOM 1477 C C . HIS B 1 47 ? -10.279 19.475 -8.088 1.00 100.95 51 HIS B C 1
ATOM 1478 O O . HIS B 1 47 ? -9.866 18.351 -8.391 1.00 108.61 51 HIS B O 1
ATOM 1485 N N . SER B 1 48 ? -11.414 19.698 -7.427 1.00 104.27 52 SER B N 1
ATOM 1486 C CA . SER B 1 48 ? -12.353 18.630 -7.131 1.00 117.61 52 SER B CA 1
ATOM 1487 C C . SER B 1 48 ? -13.402 18.587 -8.231 1.00 115.96 52 SER B C 1
ATOM 1488 O O . SER B 1 48 ? -14.112 17.586 -8.385 1.00 128.85 52 SER B O 1
ATOM 1490 N N . LEU B 1 49 ? -13.497 19.678 -8.988 1.00 101.88 53 LEU B N 1
ATOM 1491 C CA . LEU B 1 49 ? -14.347 19.704 -10.164 1.00 99.21 53 LEU B CA 1
ATOM 1492 C C . LEU B 1 49 ? -13.526 19.440 -11.410 1.00 97.60 53 LEU B C 1
ATOM 1493 O O . LEU B 1 49 ? -12.374 19.855 -11.512 1.00 91.97 53 LEU B O 1
ATOM 1498 N N . ASP B 1 50 ? -14.140 18.741 -12.358 1.00 52.83 54 ASP B N 1
ATOM 1499 C CA . ASP B 1 50 ? -13.496 18.401 -13.615 1.00 53.32 54 ASP B CA 1
ATOM 1500 C C . ASP B 1 50 ? -13.553 19.588 -14.562 1.00 51.35 54 ASP B C 1
ATOM 1501 O O . ASP B 1 50 ? -14.550 20.316 -14.597 1.00 49.65 54 ASP B O 1
ATOM 1506 N N . ILE B 1 51 ? -12.478 19.779 -15.325 1.00 51.20 55 ILE B N 1
ATOM 1507 C CA . ILE B 1 51 ? -12.476 20.751 -16.399 1.00 50.15 55 ILE B CA 1
ATOM 1508 C C . ILE B 1 51 ? -13.660 20.386 -17.258 1.00 50.23 55 ILE B C 1
ATOM 1509 O O . ILE B 1 51 ? -13.878 19.208 -17.537 1.00 51.60 55 ILE B O 1
ATOM 1514 N N . GLY B 1 52 ? -14.462 21.379 -17.618 1.00 49.48 56 GLY B N 1
ATOM 1515 C CA . GLY B 1 52 ? -15.680 21.127 -18.388 1.00 50.06 56 GLY B CA 1
ATOM 1516 C C . GLY B 1 52 ? -16.961 21.004 -17.574 1.00 50.40 56 GLY B C 1
ATOM 1517 O O . GLY B 1 52 ? -18.043 21.013 -18.155 1.00 51.34 56 GLY B O 1
ATOM 1518 N N . SER B 1 53 ? -16.852 20.880 -16.243 1.00 50.22 57 SER B N 1
ATOM 1519 C CA . SER B 1 53 ? -18.035 20.826 -15.349 1.00 50.43 57 SER B CA 1
ATOM 1520 C C . SER B 1 53 ? -18.897 22.075 -15.488 1.00 49.48 57 SER B C 1
ATOM 1521 O O . SER B 1 53 ? -18.375 23.193 -15.612 1.00 49.07 57 SER B O 1
ATOM 1524 N N . THR B 1 54 ? -20.213 21.884 -15.468 1.00 49.39 58 THR B N 1
ATOM 1525 C CA . THR B 1 54 ? -21.157 22.998 -15.492 1.00 48.61 58 THR B CA 1
ATOM 1526 C C . THR B 1 54 ? -21.473 23.443 -14.065 1.00 47.44 58 THR B C 1
ATOM 1527 O O . THR B 1 54 ? -21.576 22.612 -13.163 1.00 47.69 58 THR B O 1
ATOM 1531 N N . ILE B 1 55 ? -21.593 24.754 -13.866 1.00 46.56 59 ILE B N 1
ATOM 1532 C CA . ILE B 1 55 ? -22.013 25.320 -12.590 1.00 45.80 59 ILE B CA 1
ATOM 1533 C C . ILE B 1 55 ? -23.495 25.612 -12.708 1.00 46.25 59 ILE B C 1
ATOM 1534 O O . ILE B 1 55 ? -23.880 26.453 -13.526 1.00 46.89 59 ILE B O 1
ATOM 1539 N N . PRO B 1 56 ? -24.338 24.936 -11.897 1.00 46.03 60 PRO B N 1
ATOM 1540 C CA . PRO B 1 56 ? -25.762 25.215 -11.963 1.00 46.41 60 PRO B CA 1
ATOM 1541 C C . PRO B 1 56 ? -26.061 26.571 -11.336 1.00 46.87 60 PRO B C 1
ATOM 1542 O O . PRO B 1 56 ? -25.274 27.068 -10.510 1.00 46.40 60 PRO B O 1
ATOM 1546 N N . LYS B 1 57 ? -27.184 27.160 -11.721 1.00 47.86 61 LYS B N 1
ATOM 1547 C CA . LYS B 1 57 ? -27.556 28.478 -11.226 1.00 48.85 61 LYS B CA 1
ATOM 1548 C C . LYS B 1 57 ? -28.024 28.478 -9.773 1.00 48.98 61 LYS B C 1
ATOM 1549 O O . LYS B 1 57 ? -27.802 29.458 -9.047 1.00 49.72 61 LYS B O 1
ATOM 1555 N N . GLU B 1 58 ? -28.661 27.395 -9.336 1.00 49.73 62 GLU B N 1
ATOM 1556 C CA . GLU B 1 58 ? -29.216 27.378 -7.986 1.00 50.26 62 GLU B CA 1
ATOM 1557 C C . GLU B 1 58 ? -28.128 27.469 -6.902 1.00 48.61 62 GLU B C 1
ATOM 1558 O O . GLU B 1 58 ? -27.219 26.629 -6.835 1.00 47.59 62 GLU B O 1
ATOM 1564 N N . GLN B 1 59 ? -28.240 28.513 -6.076 1.00 48.47 63 GLN B N 1
ATOM 1565 C CA . GLN B 1 59 ? -27.387 28.725 -4.901 1.00 47.33 63 GLN B CA 1
ATOM 1566 C C . GLN B 1 59 ? -25.947 28.990 -5.304 1.00 45.46 63 GLN B C 1
ATOM 1567 O O . GLN B 1 59 ? -25.026 28.771 -4.519 1.00 44.89 63 GLN B O 1
ATOM 1573 N N . SER B 1 60 ? -25.759 29.472 -6.529 1.00 44.57 64 SER B N 1
ATOM 1574 C CA . SER B 1 60 ? -24.425 29.637 -7.097 1.00 43.41 64 SER B CA 1
ATOM 1575 C C . SER B 1 60 ? -23.872 31.047 -6.927 1.00 42.95 64 SER B C 1
ATOM 1576 O O . SER B 1 60 ? -24.462 32.020 -7.405 1.00 43.49 64 SER B O 1
ATOM 1579 N N . LEU B 1 61 ? -22.721 31.140 -6.274 1.00 42.20 65 LEU B N 1
ATOM 1580 C CA . LEU B 1 61 ? -22.022 32.407 -6.074 1.00 43.00 65 LEU B CA 1
ATOM 1581 C C . LEU B 1 61 ? -21.466 32.955 -7.392 1.00 43.29 65 LEU B C 1
ATOM 1582 O O . LEU B 1 61 ? -21.510 34.162 -7.661 1.00 44.04 65 LEU B O 1
ATOM 1587 N N . TYR B 1 62 ? -20.916 32.062 -8.200 1.00 42.75 66 TYR B N 1
ATOM 1588 C CA . TYR B 1 62 ? -20.384 32.450 -9.483 1.00 44.09 66 TYR B CA 1
ATOM 1589 C C . TYR B 1 62 ? -21.458 33.131 -10.337 1.00 46.02 66 TYR B C 1
ATOM 1590 O O . TYR B 1 62 ? -21.237 34.234 -10.834 1.00 47.73 66 TYR B O 1
ATOM 1599 N N . TRP B 1 63 ? -22.622 32.503 -10.486 1.00 46.79 67 TRP B N 1
ATOM 1600 C CA . TRP B 1 63 ? -23.729 33.112 -11.237 1.00 49.18 67 TRP B CA 1
ATOM 1601 C C . TRP B 1 63 ? -24.259 34.391 -10.588 1.00 50.74 67 TRP B C 1
ATOM 1602 O O . TRP B 1 63 ? -24.638 35.346 -11.279 1.00 52.56 67 TRP B O 1
ATOM 1613 N N . SER B 1 64 ? -24.290 34.411 -9.261 1.00 51.00 68 SER B N 1
ATOM 1614 C CA . SER B 1 64 ? -24.674 35.612 -8.543 1.00 52.75 68 SER B CA 1
ATOM 1615 C C . SER B 1 64 ? -23.769 36.776 -8.953 1.00 53.90 68 SER B C 1
ATOM 1616 O O . SER B 1 64 ? -24.255 37.871 -9.201 1.00 55.96 68 SER B O 1
ATOM 1619 N N . ALA B 1 65 ? -22.466 36.537 -9.063 1.00 63.67 69 ALA B N 1
ATOM 1620 C CA . ALA B 1 65 ? -21.555 37.576 -9.545 1.00 62.97 69 ALA B CA 1
ATOM 1621 C C . ALA B 1 65 ? -21.817 37.969 -10.999 1.00 63.93 69 ALA B C 1
ATOM 1622 O O . ALA B 1 65 ? -21.690 39.140 -11.356 1.00 64.67 69 ALA B O 1
ATOM 1624 N N . LEU B 1 66 ? -22.193 37.003 -11.833 1.00 64.87 70 LEU B N 1
ATOM 1625 C CA . LEU B 1 66 ? -22.444 37.282 -13.247 1.00 66.85 70 LEU B CA 1
ATOM 1626 C C . LEU B 1 66 ? -23.682 38.143 -13.446 1.00 70.25 70 LEU B C 1
ATOM 1627 O O . LEU B 1 66 ? -23.644 39.126 -14.183 1.00 71.57 70 LEU B O 1
ATOM 1632 N N . ASP B 1 67 ? -24.773 37.763 -12.782 1.00 72.60 71 ASP B N 1
ATOM 1633 C CA . ASP B 1 67 ? -26.053 38.454 -12.904 1.00 76.32 71 ASP B CA 1
ATOM 1634 C C . ASP B 1 67 ? -25.950 39.899 -12.409 1.00 76.41 71 ASP B C 1
ATOM 1635 O O . ASP B 1 67 ? -26.578 40.801 -12.971 1.00 78.87 71 ASP B O 1
ATOM 1640 N N . GLN B 1 68 ? -25.156 40.117 -11.362 1.00 74.40 72 GLN B N 1
ATOM 1641 C CA . GLN B 1 68 ? -25.022 41.449 -10.780 1.00 74.56 72 GLN B CA 1
ATOM 1642 C C . GLN B 1 68 ? -23.966 42.255 -11.509 1.00 73.82 72 GLN B C 1
ATOM 1643 O O . GLN B 1 68 ? -23.864 43.466 -11.316 1.00 74.81 72 GLN B O 1
ATOM 1649 N N . ARG B 1 69 ? -23.177 41.579 -12.345 1.00 72.66 73 ARG B N 1
ATOM 1650 C CA . ARG B 1 69 ? -22.007 42.185 -12.980 1.00 72.11 73 ARG B CA 1
ATOM 1651 C C . ARG B 1 69 ? -21.118 42.874 -11.930 1.00 70.86 73 ARG B C 1
ATOM 1652 O O . ARG B 1 69 ? -20.580 43.950 -12.166 1.00 71.67 73 ARG B O 1
ATOM 1660 N N . GLN B 1 70 ? -20.977 42.231 -10.770 1.00 69.26 74 GLN B N 1
ATOM 1661 C CA . GLN B 1 70 ? -20.221 42.780 -9.648 1.00 69.13 74 GLN B CA 1
ATOM 1662 C C . GLN B 1 70 ? -19.280 41.758 -9.014 1.00 67.83 74 GLN B C 1
ATOM 1663 O O . GLN B 1 70 ? -19.653 40.601 -8.776 1.00 66.59 74 GLN B O 1
ATOM 1665 N N . THR B 1 71 ? -18.057 42.199 -8.742 1.00 59.36 75 THR B N 1
ATOM 1666 C CA . THR B 1 71 ? -17.084 41.420 -7.977 1.00 58.51 75 THR B CA 1
ATOM 1667 C C . THR B 1 71 ? -17.628 41.069 -6.582 1.00 57.05 75 THR B C 1
ATOM 1668 O O . THR B 1 71 ? -18.072 41.952 -5.843 1.00 57.57 75 THR B O 1
ATOM 1672 N N . ILE B 1 72 ? -17.600 39.790 -6.221 1.00 56.01 76 ILE B N 1
ATOM 1673 C CA . ILE B 1 72 ? -18.053 39.378 -4.890 1.00 55.59 76 ILE B CA 1
ATOM 1674 C C . ILE B 1 72 ? -16.939 38.713 -4.087 1.00 54.74 76 ILE B C 1
ATOM 1675 O O . ILE B 1 72 ? -16.263 37.808 -4.571 1.00 55.16 76 ILE B O 1
ATOM 1680 N N . PHE B 1 73 ? -16.751 39.151 -2.853 1.00 54.61 77 PHE B N 1
ATOM 1681 C CA . PHE B 1 73 ? -15.840 38.459 -1.965 1.00 53.97 77 PHE B CA 1
ATOM 1682 C C . PHE B 1 73 ? -16.630 37.681 -0.922 1.00 54.43 77 PHE B C 1
ATOM 1683 O O . PHE B 1 73 ? -17.613 38.181 -0.375 1.00 55.39 77 PHE B O 1
ATOM 1691 N N . ARG B 1 74 ? -16.190 36.463 -0.629 1.00 54.07 78 ARG B N 1
ATOM 1692 C CA . ARG B 1 74 ? -16.856 35.665 0.382 1.00 54.85 78 ARG B CA 1
ATOM 1693 C C . ARG B 1 74 ? -15.866 34.830 1.194 1.00 55.15 78 ARG B C 1
ATOM 1694 O O . ARG B 1 74 ? -14.912 34.279 0.647 1.00 54.85 78 ARG B O 1
ATOM 1702 N N . SER B 1 75 ? -16.082 34.755 2.503 1.00 57.27 79 SER B N 1
ATOM 1703 C CA . SER B 1 75 ? -15.373 33.801 3.342 1.00 58.76 79 SER B CA 1
ATOM 1704 C C . SER B 1 75 ? -15.905 32.391 3.068 1.00 58.74 79 SER B C 1
ATOM 1705 O O . SER B 1 75 ? -17.058 32.226 2.679 1.00 59.10 79 SER B O 1
ATOM 1708 N N . LEU B 1 76 ? -15.059 31.384 3.260 1.00 59.32 80 LEU B N 1
ATOM 1709 C CA . LEU B 1 76 ? -15.443 29.988 3.085 1.00 60.32 80 LEU B CA 1
ATOM 1710 C C . LEU B 1 76 ? -15.661 29.253 4.424 1.00 63.52 80 LEU B C 1
ATOM 1711 O O . LEU B 1 76 ? -15.865 28.027 4.443 1.00 64.45 80 LEU B O 1
ATOM 1716 N N . THR B 1 77 ? -15.620 30.005 5.532 1.00 71.25 81 THR B N 1
ATOM 1717 C CA . THR B 1 77 ? -15.619 29.430 6.883 1.00 72.19 81 THR B CA 1
ATOM 1718 C C . THR B 1 77 ? -16.798 29.919 7.727 1.00 72.45 81 THR B C 1
ATOM 1719 O O . THR B 1 77 ? -16.867 29.650 8.930 1.00 73.79 81 THR B O 1
ATOM 1723 N N . ASP B 1 78 ? -17.705 30.657 7.095 1.00 72.53 82 ASP B N 1
ATOM 1724 C CA . ASP B 1 78 ? -18.942 31.0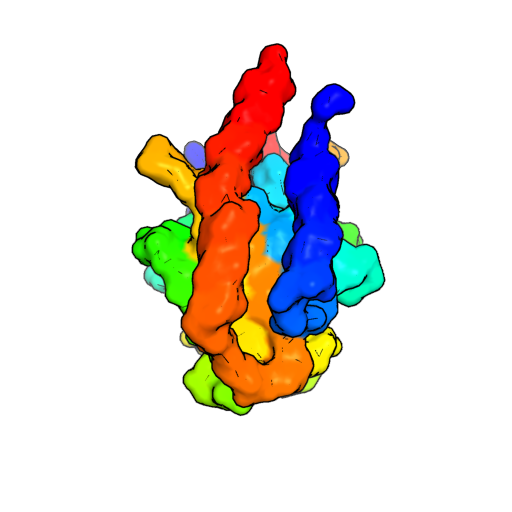78 7.729 1.00 74.05 82 ASP B CA 1
ATOM 1725 C C . ASP B 1 78 ? -19.955 29.950 7.553 1.00 72.69 82 ASP B C 1
ATOM 1726 O O . ASP B 1 78 ? -20.499 29.755 6.458 1.00 71.75 82 ASP B O 1
ATOM 1731 N N . THR B 1 79 ? -20.199 29.214 8.637 1.00 73.90 83 THR B N 1
ATOM 1732 C CA . THR B 1 79 ? -21.038 28.006 8.596 1.00 75.14 83 THR B CA 1
ATOM 1733 C C . THR B 1 79 ? -22.513 28.311 8.301 1.00 76.82 83 THR B C 1
ATOM 1734 O O . THR B 1 79 ? -23.284 27.420 7.936 1.00 78.80 83 THR B O 1
ATOM 1738 N N . GLN B 1 80 ? -22.894 29.576 8.460 1.00 77.60 84 GLN B N 1
ATOM 1739 C CA . GLN B 1 80 ? -24.256 30.014 8.190 1.00 80.74 84 GLN B CA 1
ATOM 1740 C C . GLN B 1 80 ? -24.377 30.595 6.783 1.00 79.45 84 GLN B C 1
ATOM 1741 O O . GLN B 1 80 ? -25.365 31.255 6.461 1.00 83.42 84 GLN B O 1
ATOM 1743 N N . ASP B 1 81 ? -23.363 30.347 5.952 1.00 75.03 85 ASP B N 1
ATOM 1744 C CA . ASP B 1 81 ? -23.362 30.802 4.567 1.00 73.96 85 ASP B CA 1
ATOM 1745 C C . ASP B 1 81 ? -22.921 29.678 3.631 1.00 70.57 85 ASP B C 1
ATOM 1746 O O . ASP B 1 81 ? -21.723 29.426 3.474 1.00 68.35 85 ASP B O 1
ATOM 1751 N N . ASN B 1 82 ? -23.895 29.007 3.016 1.00 70.85 86 ASN B N 1
ATOM 1752 C CA . ASN B 1 82 ? -23.593 27.996 2.015 1.00 68.52 86 ASN B CA 1
ATOM 1753 C C . ASN B 1 82 ? -23.960 28.431 0.587 1.00 68.53 86 ASN B C 1
ATOM 1754 O O . ASN B 1 82 ? -24.922 29.170 0.368 1.00 71.62 86 ASN B O 1
ATOM 1759 N N . PHE B 1 83 ? -23.166 27.977 -0.375 1.00 54.08 87 PHE B N 1
ATOM 1760 C CA . PHE B 1 83 ? -23.475 28.146 -1.790 1.00 52.29 87 PHE B CA 1
ATOM 1761 C C . PHE B 1 83 ? -22.890 26.973 -2.551 1.00 49.85 87 PHE B C 1
ATOM 1762 O O . PHE B 1 83 ? -22.091 26.210 -2.004 1.00 49.40 87 PHE B O 1
ATOM 1770 N N . TYR B 1 84 ? -23.288 26.823 -3.810 1.00 48.26 88 TYR B N 1
ATOM 1771 C CA . TYR B 1 84 ? -22.934 25.635 -4.559 1.00 45.90 88 TYR B CA 1
ATOM 1772 C C . TYR B 1 84 ? -21.427 25.347 -4.554 1.00 44.26 88 TYR B C 1
ATOM 1773 O O . TYR B 1 84 ? -21.022 24.240 -4.258 1.00 44.31 88 TYR B O 1
ATOM 1782 N N . GLU B 1 85 ? -20.620 26.360 -4.859 1.00 43.60 89 GLU B N 1
ATOM 1783 C CA . GLU B 1 85 ? -19.159 26.246 -5.010 1.00 42.60 89 GLU B CA 1
ATOM 1784 C C . GLU B 1 85 ? -18.367 25.954 -3.730 1.00 42.94 89 GLU B C 1
ATOM 1785 O O . GLU B 1 85 ? -17.237 25.422 -3.793 1.00 42.49 89 GLU B O 1
ATOM 1791 N N . LYS B 1 86 ? -18.955 26.289 -2.577 1.00 43.30 90 LYS B N 1
ATOM 1792 C CA . LYS B 1 86 ? -18.215 26.339 -1.313 1.00 43.57 90 LYS B CA 1
ATOM 1793 C C . LYS B 1 86 ? -17.453 25.062 -0.960 1.00 43.72 90 LYS B C 1
ATOM 1794 O O . LYS B 1 86 ? -16.235 25.099 -0.736 1.00 44.04 90 LYS B O 1
ATOM 1800 N N . GLN B 1 87 ? -18.158 23.932 -0.908 1.00 43.38 91 GLN B N 1
ATOM 1801 C CA . GLN B 1 87 ? -17.521 22.676 -0.506 1.00 43.38 91 GLN B CA 1
ATOM 1802 C C . GLN B 1 87 ? -16.366 22.306 -1.425 1.00 42.84 91 GLN B C 1
ATOM 1803 O O . GLN B 1 87 ? -15.427 21.622 -0.992 1.00 44.59 91 GLN B O 1
ATOM 1809 N N . TYR B 1 88 ? -16.428 22.757 -2.680 1.00 41.48 92 TYR B N 1
ATOM 1810 C CA . TYR B 1 88 ? -15.394 22.424 -3.673 1.00 41.28 92 TYR B CA 1
ATOM 1811 C C . TYR B 1 88 ? -14.164 23.316 -3.555 1.00 41.22 92 TYR B C 1
ATOM 1812 O O . TYR B 1 88 ? -13.074 22.944 -3.967 1.00 42.54 92 TYR B O 1
ATOM 1821 N N . LEU B 1 89 ? -14.360 24.494 -2.991 1.00 41.26 93 LEU B N 1
ATOM 1822 C CA . LEU B 1 89 ? -13.274 25.393 -2.652 1.00 41.59 93 LEU B CA 1
ATOM 1823 C C . LEU B 1 89 ? -12.692 25.047 -1.267 1.00 43.01 93 LEU B C 1
ATOM 1824 O O . LEU B 1 89 ? -11.470 25.024 -1.106 1.00 43.64 93 LEU B O 1
ATOM 1829 N N . ALA B 1 90 ? -13.550 24.737 -0.287 1.00 43.92 94 ALA B N 1
ATOM 1830 C CA . ALA B 1 90 ? -13.079 24.411 1.099 1.00 45.89 94 ALA B CA 1
ATOM 1831 C C . ALA B 1 90 ? -12.220 23.164 1.199 1.00 47.30 94 ALA B C 1
ATOM 1832 O O . ALA B 1 90 ? -11.294 23.104 1.992 1.00 49.20 94 ALA B O 1
ATOM 1834 N N . ILE B 1 91 ? -12.532 22.163 0.393 1.00 50.07 95 ILE B N 1
ATOM 1835 C CA . ILE B 1 91 ? -11.750 20.942 0.368 1.00 53.06 95 ILE B CA 1
ATOM 1836 C C . ILE B 1 91 ? -10.321 21.218 -0.116 1.00 53.25 95 ILE B C 1
ATOM 1837 O O . ILE B 1 91 ? -9.433 20.381 0.046 1.00 56.88 95 ILE B O 1
ATOM 1842 N N . LEU B 1 92 ? -10.096 22.387 -0.700 1.00 51.02 96 LEU B N 1
ATOM 1843 C CA . LEU B 1 92 ? -8.741 22.751 -1.141 1.00 52.72 96 LEU B CA 1
ATOM 1844 C C . LEU B 1 92 ? -8.033 23.633 -0.109 1.00 54.35 96 LEU B C 1
ATOM 1845 O O . LEU B 1 92 ? -6.980 24.200 -0.396 1.00 55.55 96 LEU B O 1
ATOM 1850 N N . ASP B 1 93 ? -8.625 23.717 1.085 1.00 55.42 97 ASP B N 1
ATOM 1851 C CA . ASP B 1 93 ? -8.082 24.452 2.239 1.00 57.76 97 ASP B CA 1
ATOM 1852 C C . ASP B 1 93 ? -8.122 25.979 2.064 1.00 55.28 97 ASP B C 1
ATOM 1853 O O . ASP B 1 93 ? -7.421 26.720 2.755 1.00 56.93 97 ASP B O 1
ATOM 1858 N N . LEU B 1 94 ? -8.970 26.434 1.149 1.00 51.82 98 LEU B N 1
ATOM 1859 C CA . LEU B 1 94 ? -9.208 27.845 0.935 1.00 50.18 98 LEU B CA 1
ATOM 1860 C C . LEU B 1 94 ? -10.183 28.371 1.990 1.00 49.93 98 LEU B C 1
ATOM 1861 O O . LEU B 1 94 ? -11.183 27.741 2.295 1.00 49.90 98 LEU B O 1
ATOM 1866 N N . LYS B 1 95 ? -9.902 29.538 2.541 1.00 50.76 99 LYS B N 1
ATOM 1867 C CA . LYS B 1 95 ? -10.771 30.103 3.554 1.00 51.00 99 LYS B CA 1
ATOM 1868 C C . LYS B 1 95 ? -11.508 31.303 3.002 1.00 50.24 99 LYS B C 1
ATOM 1869 O O . LYS B 1 95 ? -12.477 31.777 3.603 1.00 50.73 99 LYS B O 1
ATOM 1875 N N . SER B 1 96 ? -11.060 31.777 1.841 1.00 49.90 100 SER B N 1
ATOM 1876 C CA . SER B 1 96 ? -11.643 32.963 1.207 1.00 50.46 100 SER B CA 1
ATOM 1877 C C . SER B 1 96 ? -11.731 32.818 -0.309 1.00 49.83 100 SER B C 1
ATOM 1878 O O . SER B 1 96 ? -10.940 32.101 -0.915 1.00 49.11 100 SER B O 1
ATOM 1881 N N . ILE B 1 97 ? -12.702 33.499 -0.911 1.00 50.74 101 ILE B N 1
ATOM 1882 C CA . ILE B 1 97 ? -12.876 33.453 -2.351 1.00 49.24 101 ILE B CA 1
ATOM 1883 C C . ILE B 1 97 ? -13.298 34.813 -2.912 1.00 48.34 101 ILE B C 1
ATOM 1884 O O . ILE B 1 97 ? -14.167 35.468 -2.334 1.00 49.87 101 ILE B O 1
ATOM 1889 N N . LEU B 1 98 ? -12.656 35.235 -4.007 1.00 46.68 102 LEU B N 1
ATOM 1890 C CA . LEU B 1 98 ? -12.975 36.489 -4.706 1.00 45.60 102 LEU B CA 1
ATOM 1891 C C . LEU B 1 98 ? -13.432 36.135 -6.107 1.00 44.93 102 LEU B C 1
ATOM 1892 O O . LEU B 1 98 ? -12.704 35.489 -6.853 1.00 44.18 102 LEU B O 1
ATOM 1897 N N . VAL B 1 99 ? -14.631 36.583 -6.457 1.00 44.91 103 VAL B N 1
ATOM 1898 C CA . VAL B 1 99 ? -15.299 36.180 -7.682 1.00 45.22 103 VAL B CA 1
ATOM 1899 C C . VAL B 1 99 ? -15.458 37.401 -8.599 1.00 46.19 103 VAL B C 1
ATOM 1900 O O . VAL B 1 99 ? -16.229 38.323 -8.302 1.00 46.81 103 VAL B O 1
ATOM 1904 N N . ILE B 1 100 ? -14.711 37.409 -9.698 1.00 46.49 104 ILE B N 1
ATOM 1905 C CA . ILE B 1 100 ? -14.656 38.562 -10.566 1.00 47.53 104 ILE B CA 1
ATOM 1906 C C . ILE B 1 100 ? -15.317 38.221 -11.879 1.00 48.71 104 ILE B C 1
ATOM 1907 O O . ILE B 1 100 ? -14.747 37.483 -12.692 1.00 49.10 104 ILE B O 1
ATOM 1912 N N . PRO B 1 101 ? -16.528 38.753 -12.098 1.00 49.33 105 PRO B N 1
ATOM 1913 C CA . PRO B 1 101 ? -17.208 38.466 -13.347 1.00 50.67 105 PRO B CA 1
ATOM 1914 C C . PRO B 1 101 ? -16.458 39.154 -14.491 1.00 52.68 105 PRO B C 1
ATOM 1915 O O . PRO B 1 101 ? -15.878 40.229 -14.297 1.00 53.24 105 PRO B O 1
ATOM 1919 N N . ILE B 1 102 ? -16.433 38.516 -15.653 1.00 54.27 106 ILE B N 1
ATOM 1920 C CA . ILE B 1 102 ? -15.665 39.029 -16.772 1.00 57.12 106 ILE B CA 1
ATOM 1921 C C . ILE B 1 102 ? -16.586 39.328 -17.948 1.00 59.21 106 ILE B C 1
ATOM 1922 O O . ILE B 1 102 ? -17.205 38.434 -18.530 1.00 59.92 106 ILE B O 1
ATOM 1927 N N . TYR B 1 103 ? -16.692 40.610 -18.263 1.00 66.32 107 TYR B N 1
ATOM 1928 C CA . TYR B 1 103 ? -17.743 41.081 -19.142 1.00 68.19 107 TYR B CA 1
ATOM 1929 C C . TYR B 1 103 ? -17.304 42.303 -19.916 1.00 70.13 107 TYR B C 1
ATOM 1930 O O . TYR B 1 103 ? -16.420 43.050 -19.491 1.00 70.17 107 TYR B O 1
ATOM 1939 N N . SER B 1 104 ? -17.927 42.493 -21.069 1.00 72.79 108 SER B N 1
ATOM 1940 C CA . SER B 1 104 ? -17.817 43.747 -21.801 1.00 75.75 108 SER B CA 1
ATOM 1941 C C . SER B 1 104 ? -19.207 44.373 -21.842 1.00 78.37 108 SER B C 1
ATOM 1942 O O . SER B 1 104 ? -20.193 43.738 -21.439 1.00 78.41 108 SER B O 1
ATOM 1945 N N . LYS B 1 105 ? -19.293 45.613 -22.318 1.00 81.56 109 LYS B N 1
ATOM 1946 C CA . LYS B 1 105 ? -20.590 46.251 -22.535 1.00 84.97 109 LYS B CA 1
ATOM 1947 C C . LYS B 1 105 ? -21.556 45.253 -23.189 1.00 85.68 109 LYS B C 1
ATOM 1948 O O . LYS B 1 105 ? -22.650 44.992 -22.659 1.00 86.44 109 LYS B O 1
ATOM 1950 N N . ASN B 1 106 ? -21.108 44.664 -24.305 1.00 86.07 110 ASN B N 1
ATOM 1951 C CA . ASN B 1 106 ? -21.903 43.729 -25.122 1.00 87.15 110 ASN B CA 1
ATOM 1952 C C . ASN B 1 106 ? -22.476 42.538 -24.333 1.00 85.35 110 ASN B C 1
ATOM 1953 O O . ASN B 1 106 ? -23.696 42.359 -24.282 1.00 86.69 110 ASN B O 1
ATOM 1958 N N . LYS B 1 107 ? -21.601 41.739 -23.716 1.00 82.31 111 LYS B N 1
ATOM 1959 C CA . LYS B 1 107 ? -22.030 40.485 -23.100 1.00 80.76 111 LYS B CA 1
ATOM 1960 C C . LYS B 1 107 ? -21.168 40.014 -21.926 1.00 77.60 111 LYS B C 1
ATOM 1961 O O . LYS B 1 107 ? -20.046 40.495 -21.726 1.00 76.57 111 LYS B O 1
ATOM 1967 N N . ARG B 1 108 ? -21.723 39.079 -21.153 1.00 75.75 112 ARG B N 1
ATOM 1968 C CA . ARG B 1 108 ? -21.012 38.427 -20.058 1.00 72.98 112 ARG B CA 1
ATOM 1969 C C . ARG B 1 108 ? -20.151 37.309 -20.657 1.00 71.78 112 ARG B C 1
ATOM 1970 O O . ARG B 1 108 ? -20.596 36.595 -21.557 1.00 73.04 112 ARG B O 1
ATOM 1978 N N . VAL B 1 109 ? -18.917 37.165 -20.177 1.00 69.28 113 VAL B N 1
ATOM 1979 C CA . VAL B 1 109 ? -17.938 36.291 -20.852 1.00 68.27 113 VAL B CA 1
ATOM 1980 C C . VAL B 1 109 ? -17.485 35.112 -19.996 1.00 66.58 113 VAL B C 1
ATOM 1981 O O . VAL B 1 109 ? -17.291 34.007 -20.489 1.00 67.55 113 VAL B O 1
ATOM 1985 N N . GLY B 1 110 ? -17.318 35.360 -18.710 1.00 54.05 114 GLY B N 1
ATOM 1986 C CA . GLY B 1 110 ? -17.018 34.299 -17.761 1.00 51.60 114 GLY B CA 1
ATOM 1987 C C . GLY B 1 110 ? -16.714 34.847 -16.385 1.00 49.67 114 GLY B C 1
ATOM 1988 O O . GLY B 1 110 ? -17.095 35.980 -16.063 1.00 49.30 114 GLY B O 1
ATOM 1989 N N . VAL B 1 111 ? -16.009 34.045 -15.591 1.00 47.68 115 VAL B N 1
ATOM 1990 C CA . VAL B 1 111 ? -15.760 34.347 -14.192 1.00 46.11 115 VAL B CA 1
ATOM 1991 C C . VAL B 1 111 ? -14.338 33.968 -13.828 1.00 46.00 115 VAL B C 1
ATOM 1992 O O . VAL B 1 111 ? -13.819 32.931 -14.246 1.00 46.35 115 VAL B O 1
ATOM 1996 N N . LEU B 1 112 ? -13.708 34.822 -13.039 1.00 45.36 116 LEU B N 1
ATOM 1997 C CA . LEU B 1 112 ? -12.380 34.546 -12.539 1.00 44.81 116 LEU B CA 1
ATOM 1998 C C . LEU B 1 112 ? -12.564 34.370 -11.056 1.00 43.07 116 LEU B C 1
ATOM 1999 O O . LEU B 1 112 ? -13.180 35.198 -10.406 1.00 42.37 116 LEU B O 1
ATOM 2004 N N . SER B 1 113 ? -12.073 33.264 -10.531 1.00 42.35 117 SER B N 1
ATOM 2005 C CA . SER B 1 113 ? -12.331 32.909 -9.157 1.00 41.68 117 SER B CA 1
ATOM 2006 C C . SER B 1 113 ? -11.006 32.718 -8.465 1.00 41.91 117 SER B C 1
ATOM 2007 O O . SER B 1 113 ? -10.207 31.898 -8.902 1.00 42.77 117 SER B O 1
ATOM 2010 N N . ILE B 1 114 ? -10.768 33.477 -7.400 1.00 41.10 118 ILE B N 1
ATOM 2011 C CA . ILE B 1 114 ? -9.447 33.545 -6.787 1.00 40.90 118 ILE B CA 1
ATOM 2012 C C . ILE B 1 114 ? -9.521 33.260 -5.290 1.00 41.00 118 ILE B C 1
ATOM 2013 O O . ILE B 1 114 ? -10.277 33.920 -4.550 1.00 40.25 118 ILE B O 1
ATOM 2018 N N . GLY B 1 115 ? -8.742 32.266 -4.858 1.00 41.39 119 GLY B N 1
ATOM 2019 C CA . GLY B 1 115 ? -8.809 31.756 -3.500 1.00 42.25 119 GLY B CA 1
ATOM 2020 C C . GLY B 1 115 ? -7.522 31.880 -2.704 1.00 43.53 119 GLY B C 1
ATOM 2021 O O . GLY B 1 115 ? -6.406 31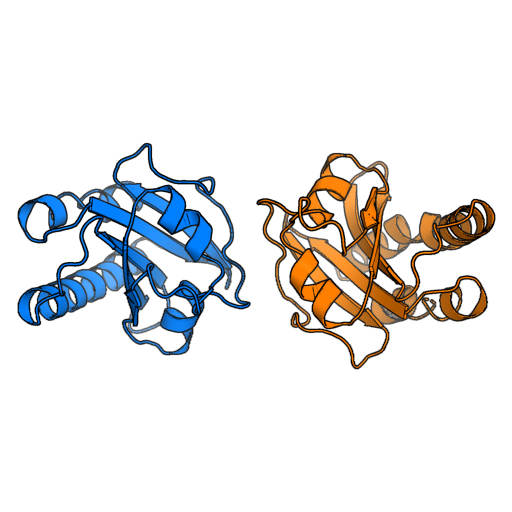.685 -3.226 1.00 43.94 119 GLY B O 1
ATOM 2022 N N . ARG B 1 116 ? -7.693 32.165 -1.421 1.00 44.22 120 ARG B N 1
ATOM 2023 C CA . ARG B 1 116 ? -6.589 32.290 -0.480 1.00 45.72 120 ARG B CA 1
ATOM 2024 C C . ARG B 1 116 ? -6.780 31.345 0.701 1.00 47.25 120 ARG B C 1
ATOM 2025 O O . ARG B 1 116 ? -7.895 31.199 1.217 1.00 47.37 120 ARG B O 1
ATOM 2033 N N . LYS B 1 117 ? -5.695 30.713 1.132 1.00 49.40 121 LYS B N 1
ATOM 2034 C CA . LYS B 1 117 ? -5.711 29.902 2.361 1.00 51.87 121 LYS B CA 1
ATOM 2035 C C . LYS B 1 117 ? -5.772 30.748 3.652 1.00 52.72 121 LYS B C 1
ATOM 2036 O O . LYS B 1 117 ? -6.298 30.287 4.668 1.00 53.58 121 LYS B O 1
ATOM 2042 N N . GLN B 1 118 ? -5.245 31.976 3.593 1.00 52.63 122 GLN B N 1
ATOM 2043 C CA . GLN B 1 118 ? -5.240 32.905 4.726 1.00 53.34 122 GLN B CA 1
ATOM 2044 C C . GLN B 1 118 ? -6.418 33.887 4.654 1.00 53.22 122 GLN B C 1
ATOM 2045 O O . GLN B 1 118 ? -6.836 34.291 3.566 1.00 52.38 122 GLN B O 1
ATOM 2051 N N . GLN B 1 119 ? -6.935 34.296 5.810 1.00 62.13 123 GLN B N 1
ATOM 2052 C CA . GLN B 1 119 ? -8.088 35.198 5.838 1.00 61.95 123 GLN B CA 1
ATOM 2053 C C . GLN B 1 119 ? -7.692 36.670 5.888 1.00 60.09 123 GLN B C 1
ATOM 2054 O O . GLN B 1 119 ? -8.224 37.435 6.690 1.00 60.90 123 GLN B O 1
ATOM 2060 N N . ILE B 1 120 ? -6.750 37.057 5.032 1.00 58.65 124 ILE B N 1
ATOM 2061 C CA . ILE B 1 120 ? -6.444 38.457 4.787 1.00 57.00 124 ILE B CA 1
ATOM 2062 C C . ILE B 1 120 ? -7.369 38.926 3.678 1.00 56.98 124 ILE B C 1
ATOM 2063 O O . ILE B 1 120 ? -7.446 38.291 2.613 1.00 56.72 124 ILE B O 1
ATOM 2068 N N . ASP B 1 121 ? -8.078 40.027 3.921 1.00 57.59 125 ASP B N 1
ATOM 2069 C CA . ASP B 1 121 ? -8.957 40.582 2.904 1.00 58.10 125 ASP B CA 1
ATOM 2070 C C . ASP B 1 121 ? -8.144 41.083 1.713 1.00 57.38 125 ASP B C 1
ATOM 2071 O O . ASP B 1 121 ? -6.932 41.307 1.811 1.00 57.33 125 ASP B O 1
ATOM 2076 N N . TRP B 1 122 ? -8.812 41.222 0.580 1.00 56.99 126 TRP B N 1
ATOM 2077 C CA . TRP B 1 122 ? -8.178 41.755 -0.590 1.00 56.52 126 TRP B CA 1
ATOM 2078 C C . TRP B 1 122 ? -7.957 43.256 -0.421 1.00 57.04 126 TRP B C 1
ATOM 2079 O O . TRP B 1 122 ? -8.901 43.992 -0.140 1.00 57.52 126 TRP B O 1
ATOM 2090 N N . SER B 1 123 ? -6.700 43.686 -0.558 1.00 57.42 127 SER B N 1
ATOM 2091 C CA . SER B 1 123 ? -6.329 45.093 -0.377 1.00 58.91 127 SER B CA 1
ATOM 2092 C C . SER B 1 123 ? -6.669 45.919 -1.607 1.00 59.17 127 SER B C 1
ATOM 2093 O O . SER B 1 123 ? -6.942 45.374 -2.671 1.00 58.24 127 SER B O 1
ATOM 2096 N N . LEU B 1 124 ? -6.665 47.240 -1.447 1.00 61.37 128 LEU B N 1
ATOM 2097 C CA . LEU B 1 124 ? -6.969 48.138 -2.557 1.00 62.20 128 LEU B CA 1
ATOM 2098 C C . LEU B 1 124 ? -5.893 48.032 -3.636 1.00 61.88 128 LEU B C 1
ATOM 2099 O O . LEU B 1 124 ? -6.208 48.077 -4.824 1.00 61.28 128 LEU B O 1
ATOM 2104 N N . ASP B 1 125 ? -4.642 47.865 -3.207 1.00 62.60 129 ASP B N 1
ATOM 2105 C CA . ASP B 1 125 ? -3.511 47.642 -4.117 1.00 63.67 129 ASP B CA 1
ATOM 2106 C C . ASP B 1 125 ? -3.676 46.390 -4.983 1.00 61.41 129 ASP B C 1
ATOM 2107 O O . ASP B 1 125 ? -3.362 46.427 -6.177 1.00 61.53 129 ASP B O 1
ATOM 2112 N N . ASP B 1 126 ? -4.160 45.296 -4.376 1.00 59.39 130 ASP B N 1
ATOM 2113 C CA . ASP B 1 126 ? -4.363 44.020 -5.083 1.00 57.98 130 ASP B CA 1
ATOM 2114 C C . ASP B 1 126 ? -5.514 44.143 -6.052 1.00 56.82 130 ASP B C 1
ATOM 2115 O O . ASP B 1 126 ? -5.423 43.691 -7.184 1.00 56.99 130 ASP B O 1
ATOM 2120 N N . LEU B 1 127 ? -6.599 44.762 -5.606 1.00 56.02 131 LEU B N 1
ATOM 2121 C CA . LEU B 1 127 ? -7.707 45.058 -6.500 1.00 55.87 131 LEU B CA 1
ATOM 2122 C C . LEU B 1 127 ? -7.293 46.053 -7.595 1.00 57.10 131 LEU B C 1
ATOM 2123 O O . LEU B 1 127 ? -7.824 46.005 -8.709 1.00 57.33 131 LEU B O 1
ATOM 2128 N N . ALA B 1 128 ? -6.342 46.940 -7.290 1.00 57.50 132 ALA B N 1
ATOM 2129 C CA . ALA B 1 128 ? -5.812 47.858 -8.304 1.00 57.89 132 ALA B CA 1
ATOM 2130 C C . ALA B 1 128 ? -5.052 47.076 -9.373 1.00 54.86 132 ALA B C 1
ATOM 2131 O O . ALA B 1 128 ? -5.401 47.149 -10.556 1.00 55.65 132 ALA B O 1
ATOM 2133 N N . PHE B 1 129 ? -4.044 46.311 -8.952 1.00 53.16 133 PHE B N 1
ATOM 2134 C CA . PHE B 1 129 ? -3.268 45.452 -9.855 1.00 52.35 133 PHE B CA 1
ATOM 2135 C C . PHE B 1 129 ? -4.200 44.530 -10.642 1.00 52.72 133 PHE B C 1
ATOM 2136 O O . PHE B 1 129 ? -4.102 44.378 -11.854 1.00 52.97 133 PHE B O 1
ATOM 2144 N N . LEU B 1 130 ? -5.107 43.906 -9.911 1.00 53.80 134 LEU B N 1
ATOM 2145 C CA . LEU B 1 130 ? -6.026 42.936 -10.469 1.00 56.64 134 LEU B CA 1
ATOM 2146 C C . LEU B 1 130 ? -6.899 43.568 -11.540 1.00 58.81 134 LEU B C 1
ATOM 2147 O O . LEU B 1 130 ? -7.188 42.935 -12.559 1.00 61.79 134 LEU B O 1
ATOM 2152 N N . GLU B 1 131 ? -7.309 44.814 -11.308 1.00 58.85 135 GLU B N 1
ATOM 2153 C CA . GLU B 1 131 ? -8.060 45.566 -12.302 1.00 62.34 135 GLU B CA 1
ATOM 2154 C C . GLU B 1 131 ? -7.197 45.907 -13.515 1.00 61.01 135 GLU B C 1
ATOM 2155 O O . GLU B 1 131 ? -7.686 45.868 -14.642 1.00 63.70 135 GLU B O 1
ATOM 2161 N N . GLN B 1 132 ? -5.920 46.226 -13.284 1.00 57.68 136 GLN B N 1
ATOM 2162 C CA . GLN B 1 132 ? -4.997 46.509 -14.380 1.00 56.91 136 GLN B CA 1
ATOM 2163 C C . GLN B 1 132 ? -4.857 45.288 -15.253 1.00 59.00 136 GLN B C 1
ATOM 2164 O O . GLN B 1 132 ? -4.803 45.395 -16.478 1.00 61.38 136 GLN B O 1
ATOM 2170 N N . LEU B 1 133 ? -4.818 44.129 -14.606 1.00 61.90 137 LEU B N 1
ATOM 2171 C CA . LEU B 1 133 ? -4.606 42.860 -15.280 1.00 61.57 137 LEU B CA 1
ATOM 2172 C C . LEU B 1 133 ? -5.787 42.323 -16.050 1.00 59.82 137 LEU B C 1
ATOM 2173 O O . LEU B 1 133 ? -5.599 41.637 -17.044 1.00 59.99 137 LEU B O 1
ATOM 2178 N N . THR B 1 134 ? -6.995 42.600 -15.583 1.00 59.10 138 THR B N 1
ATOM 2179 C CA . THR B 1 134 ? -8.149 41.860 -16.071 1.00 58.32 138 THR B CA 1
ATOM 2180 C C . THR B 1 134 ? -9.104 42.661 -16.929 1.00 59.48 138 THR B C 1
ATOM 2181 O O . THR B 1 134 ? -10.007 42.078 -17.524 1.00 58.82 138 THR B O 1
ATOM 2185 N N . ASP B 1 135 ? -8.920 43.982 -16.999 1.00 62.25 139 ASP B N 1
ATOM 2186 C CA . ASP B 1 135 ? -9.839 44.822 -17.780 1.00 65.11 139 ASP B CA 1
ATOM 2187 C C . ASP B 1 135 ? -9.821 44.449 -19.266 1.00 65.44 139 ASP B C 1
ATOM 2188 O O . ASP B 1 135 ? -10.839 44.556 -19.956 1.00 66.51 139 ASP B O 1
ATOM 2193 N N . HIS B 1 136 ? -8.671 43.973 -19.736 1.00 65.29 140 HIS B N 1
ATOM 2194 C CA . HIS B 1 136 ? -8.511 43.587 -21.131 1.00 66.20 140 HIS B CA 1
ATOM 2195 C C . HIS B 1 136 ? -9.189 42.237 -21.474 1.00 63.23 140 HIS B C 1
ATOM 2196 O O . HIS B 1 136 ? -9.601 42.025 -22.625 1.00 63.80 140 HIS B O 1
ATOM 2203 N N . LEU B 1 137 ? -9.298 41.345 -20.482 1.00 60.45 141 LEU B N 1
ATOM 2204 C CA . LEU B 1 137 ? -9.677 39.944 -20.699 1.00 58.42 141 LEU B CA 1
ATOM 2205 C C . LEU B 1 137 ? -10.990 39.713 -21.448 1.00 57.84 141 LEU B C 1
ATOM 2206 O O . LEU B 1 137 ? -11.051 38.875 -22.326 1.00 57.17 141 LEU B O 1
ATOM 2211 N N . ALA B 1 138 ? -12.039 40.442 -21.089 1.00 58.42 142 ALA B N 1
ATOM 2212 C CA . ALA B 1 138 ? -13.348 40.248 -21.720 1.00 59.04 142 ALA B CA 1
ATOM 2213 C C . ALA B 1 138 ? -13.310 40.403 -23.245 1.00 59.39 142 ALA B C 1
ATOM 2214 O O . ALA B 1 138 ? -13.900 39.597 -23.959 1.00 59.36 142 ALA B O 1
ATOM 2216 N N . VAL B 1 139 ? -12.613 41.428 -23.734 1.00 60.32 143 VAL B N 1
ATOM 2217 C CA . VAL B 1 139 ? -12.481 41.658 -25.176 1.00 61.69 143 VAL B CA 1
ATOM 2218 C C . VAL B 1 139 ? -11.557 40.611 -25.819 1.00 60.59 143 VAL B C 1
ATOM 2219 O O . VAL B 1 139 ? -11.876 40.067 -26.882 1.00 60.71 143 VAL B O 1
ATOM 2223 N N . SER B 1 140 ? -10.424 40.336 -25.171 1.00 59.87 144 SER B N 1
ATOM 2224 C CA . SER B 1 140 ? -9.484 39.336 -25.657 1.00 59.90 144 SER B CA 1
ATOM 2225 C C . SER B 1 140 ? -10.195 38.022 -25.875 1.00 59.15 144 SER B C 1
ATOM 2226 O O . SER B 1 140 ? -9.976 37.362 -26.888 1.00 59.45 144 SER B O 1
ATOM 2229 N N . ILE B 1 141 ? -11.049 37.653 -24.922 1.00 58.98 145 ILE B N 1
ATOM 2230 C CA . ILE B 1 141 ? -11.702 36.345 -24.936 1.00 60.00 145 ILE B CA 1
ATOM 2231 C C . ILE B 1 141 ? -12.794 36.320 -25.999 1.00 61.37 145 ILE B C 1
ATOM 2232 O O . ILE B 1 141 ? -12.860 35.381 -26.801 1.00 61.90 145 ILE B O 1
ATOM 2237 N N . GLU B 1 142 ? -13.616 37.371 -26.024 1.00 62.85 146 GLU B N 1
ATOM 2238 C CA . GLU B 1 142 ? -14.597 37.583 -27.095 1.00 64.96 146 GLU B CA 1
ATOM 2239 C C . GLU B 1 142 ? -13.992 37.419 -28.462 1.00 65.42 146 GLU B C 1
ATOM 2240 O O . GLU B 1 142 ? -14.609 36.812 -29.343 1.00 66.63 146 GLU B O 1
ATOM 2246 N N . ASN B 1 143 ? -12.795 37.973 -28.643 1.00 65.79 147 ASN B N 1
ATOM 2247 C CA . ASN B 1 143 ? -12.104 37.896 -29.928 1.00 67.33 147 ASN B CA 1
ATOM 2248 C C . ASN B 1 143 ? -11.734 36.462 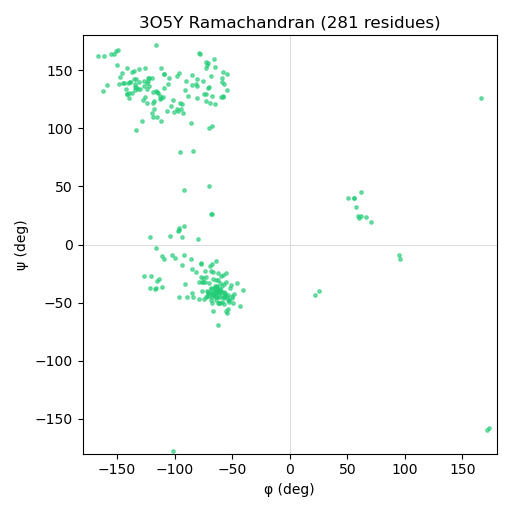-30.312 1.00 67.45 147 ASN B C 1
ATOM 2249 O O . ASN B 1 143 ? -11.855 36.090 -31.477 1.00 68.45 147 ASN B O 1
ATOM 2254 N N . VAL B 1 144 ? -11.310 35.659 -29.333 1.00 91.64 148 VAL B N 1
ATOM 2255 C CA . VAL B 1 144 ? -10.873 34.281 -29.587 1.00 92.90 148 VAL B CA 1
ATOM 2256 C C . VAL B 1 144 ? -11.990 33.422 -30.199 1.00 93.97 148 VAL B C 1
ATOM 2257 O O . VAL B 1 144 ? -11.784 32.784 -31.233 1.00 91.95 148 VAL B O 1
ATOM 2261 N N . GLU B 1 145 ? -13.168 33.436 -29.575 1.00 99.71 149 GLU B N 1
ATOM 2262 C CA . GLU B 1 145 ? -14.329 32.698 -30.080 1.00 101.97 149 GLU B CA 1
ATOM 2263 C C . GLU B 1 145 ? -14.813 33.275 -31.406 1.00 98.88 149 GLU B C 1
ATOM 2264 O O . GLU B 1 145 ? -15.453 32.579 -32.199 1.00 98.07 149 GLU B O 1
ATOM 2266 N N . LEU B 1 146 ? -14.496 34.547 -31.641 1.00 100.28 150 LEU B N 1
ATOM 2267 C CA . LEU B 1 146 ? -14.811 35.216 -32.906 1.00 102.82 150 LEU B CA 1
ATOM 2268 C C . LEU B 1 146 ? -13.799 34.819 -33.987 1.00 100.63 150 LEU B C 1
ATOM 2269 O O . LEU B 1 146 ? -14.139 34.740 -35.169 1.00 103.87 150 LEU B O 1
ATOM 2274 N N . TYR B 1 147 ? -12.560 34.561 -33.564 1.00 99.08 151 TYR B N 1
ATOM 2275 C CA . TYR B 1 147 ? -11.479 34.139 -34.457 1.00 101.72 151 TYR B CA 1
ATOM 2276 C C . TYR B 1 147 ? -11.704 32.713 -34.950 1.00 103.29 151 TYR B C 1
ATOM 2277 O O . TYR B 1 147 ? -11.479 32.417 -36.129 1.00 108.61 151 TYR B O 1
ATOM 2286 N N . GLY B 1 148 ? -12.162 31.839 -34.048 1.00 101.79 152 GLY B N 1
ATOM 2287 C CA . GLY B 1 148 ? -12.482 30.449 -34.389 1.00 104.18 152 GLY B CA 1
ATOM 2288 C C . GLY B 1 148 ? -13.720 30.313 -35.264 1.00 102.65 152 GLY B C 1
ATOM 2289 O O . GLY B 1 148 ? -14.622 29.527 -34.957 1.00 101.98 152 GLY B O 1
ATOM 2290 N N . GLN B 1 149 ? -13.755 31.079 -36.355 1.00 104.80 153 GLN B N 1
ATOM 2291 C CA . GLN B 1 149 ? -14.869 31.078 -37.299 1.00 106.69 153 GLN B CA 1
ATOM 2292 C C . GLN B 1 149 ? -14.365 31.248 -38.733 1.00 115.46 153 GLN B C 1
A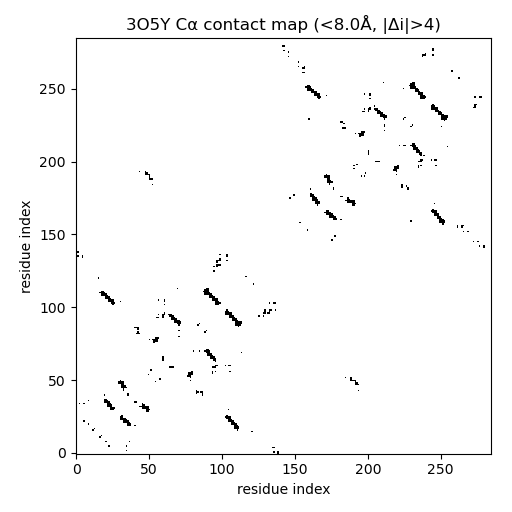TOM 2293 O O . GLN B 1 149 ? -13.197 31.577 -38.960 1.00 120.60 153 GLN B O 1
#

Radius of gyration: 21.82 Å; Cα contacts (8 Å, |Δi|>4): 463; chains: 2; bounding box: 58×55×46 Å

Solvent-accessible surface area: 14792 Å² total

Organism: Halalkalibacterium halodurans (strain ATCC BAA-125 / DSM 18197 / FERM 7344 / JCM 9153 / C-125) (NCBI:txid272558)

CATH classification: 3.30.450.40